Protein AF-0000000072588049 (afdb_homodimer)

Nearest PDB structures (foldseek):
  3ebt-assembly1_A-2  TM=1.002E+00  e=2.844E-26  Burkholderia pseudomallei K96243
  6wf4-assembly1_A  TM=9.872E-01  e=1.246E-18  Streptomyces sp. RM-5-8
  5aig-assembly2_B  TM=8.824E-01  e=9.150E-09  unidentified
  3dm8-assembly1_A-2  TM=8.128E-01  e=3.054E-08  Rhodopseudomonas palustris
  3f14-assembly1_A-2  TM=7.521E-01  e=9.595E-08  Cytophaga hutchinsonii ATCC 33406

Foldseek 3Di:
DDLLVVLVVQLLVCVQVVNLVSVCVQADQQAWEAEDPLCVVQVQGGIATGSVRVVVNVVSCLVWWVDKHWDFDDWDDDVQKIKTWTWMWTATPVGFIDIFIWIWIFGDDPSHTRYIYIDGDVVVVCVRRPD/DDLLVVLVVQLLVCVQVVNLVSVCVQADQQAWEAEDPLCVVQVQGGIATGSVRVVVNVVSCLVWWVDKHWDFDDWDDDPQKIKTWTWMWTATPVGFIDIFIWIWIFGDDPSHTRYIYIDGDVVVVCVRRVD

Structure (mmCIF, N/CA/C/O backbone):
data_AF-0000000072588049-model_v1
#
loop_
_entity.id
_entity.type
_entity.pdbx_description
1 polymer 'SnoaL-like domain-containing protein'
#
loop_
_atom_site.group_PDB
_atom_site.id
_atom_site.type_symbol
_atom_site.label_atom_id
_atom_site.label_alt_id
_atom_site.label_comp_id
_atom_site.label_asym_id
_atom_site.label_entity_id
_atom_site.label_seq_id
_atom_site.pdbx_PDB_ins_code
_atom_site.Cartn_x
_atom_site.Cartn_y
_atom_site.Cartn_z
_atom_site.occupancy
_atom_site.B_iso_or_equiv
_atom_site.auth_seq_id
_atom_site.auth_comp_id
_atom_site.auth_asym_id
_atom_site.auth_atom_id
_atom_site.pdbx_PDB_model_num
ATOM 1 N N . MET A 1 1 ? -20.906 -14.547 1.282 1 85.69 1 MET A N 1
ATOM 2 C CA . MET A 1 1 ? -19.672 -14.25 0.574 1 85.69 1 MET A CA 1
ATOM 3 C C . MET A 1 1 ? -19.922 -14.133 -0.927 1 85.69 1 MET A C 1
ATOM 5 O O . MET A 1 1 ? -20.578 -14.992 -1.521 1 85.69 1 MET A O 1
ATOM 9 N N . SER A 1 2 ? -19.453 -13.031 -1.504 1 91.12 2 SER A N 1
ATOM 10 C CA . SER A 1 2 ? -19.672 -12.828 -2.934 1 91.12 2 SER A CA 1
ATOM 11 C C . SER A 1 2 ? -18.828 -13.805 -3.762 1 91.12 2 SER A C 1
ATOM 13 O O . SER A 1 2 ? -17.906 -14.43 -3.246 1 91.12 2 SER A O 1
ATOM 15 N N . ASN A 1 3 ? -19.219 -13.953 -4.988 1 95.44 3 ASN A N 1
ATOM 16 C CA . ASN A 1 3 ? -18.438 -14.789 -5.898 1 95.44 3 ASN A CA 1
ATOM 17 C C . ASN A 1 3 ? -17.016 -14.25 -6.062 1 95.44 3 ASN A C 1
ATOM 19 O O . ASN A 1 3 ? -16.062 -15.023 -6.098 1 95.44 3 ASN A O 1
ATOM 23 N N . ASN A 1 4 ? -16.984 -12.93 -6.188 1 97.25 4 ASN A N 1
ATOM 24 C CA . ASN A 1 4 ? -15.664 -12.328 -6.32 1 97.25 4 ASN A CA 1
ATOM 25 C C . ASN A 1 4 ? -14.797 -12.609 -5.098 1 97.25 4 ASN A C 1
ATOM 27 O O . ASN A 1 4 ? -13.609 -12.906 -5.227 1 97.25 4 ASN A O 1
ATOM 31 N N . MET A 1 5 ? -15.367 -12.508 -3.902 1 97.44 5 MET A N 1
ATOM 32 C CA . MET A 1 5 ? -14.633 -12.789 -2.67 1 97.44 5 MET A CA 1
ATOM 33 C C . MET A 1 5 ? -14.156 -14.234 -2.635 1 97.44 5 MET A C 1
ATOM 35 O O . MET A 1 5 ? -13.031 -14.516 -2.225 1 97.44 5 MET A O 1
ATOM 39 N N . GLN A 1 6 ? -14.984 -15.125 -3.023 1 97.44 6 GLN A N 1
ATOM 40 C CA . GLN A 1 6 ? -14.602 -16.531 -3.107 1 97.44 6 GLN A CA 1
ATOM 41 C C . GLN A 1 6 ? -13.422 -16.719 -4.055 1 97.44 6 GLN A C 1
ATOM 43 O O . GLN A 1 6 ? -12.484 -17.469 -3.746 1 97.44 6 GLN A O 1
ATOM 48 N N . THR A 1 7 ? -13.5 -16.062 -5.18 1 98.19 7 THR A N 1
ATOM 49 C CA . THR A 1 7 ? -12.422 -16.125 -6.16 1 98.19 7 THR A CA 1
ATOM 50 C C . THR A 1 7 ? -11.109 -15.641 -5.559 1 98.19 7 THR A C 1
ATOM 52 O O . THR A 1 7 ? -10.062 -16.266 -5.75 1 98.19 7 THR A O 1
ATOM 55 N N . VAL A 1 8 ? -11.133 -14.531 -4.816 1 98.69 8 VAL A N 1
ATOM 56 C CA . VAL A 1 8 ? -9.938 -13.977 -4.188 1 98.69 8 VAL A CA 1
ATOM 57 C C . VAL A 1 8 ? -9.367 -14.977 -3.18 1 98.69 8 VAL A C 1
ATOM 59 O O . VAL A 1 8 ? -8.172 -15.258 -3.178 1 98.69 8 VAL A O 1
ATOM 62 N N . ARG A 1 9 ? -10.188 -15.523 -2.324 1 98.25 9 ARG A N 1
ATOM 63 C CA . ARG A 1 9 ? -9.734 -16.484 -1.323 1 98.25 9 ARG A CA 1
ATOM 64 C C . ARG A 1 9 ? -9.133 -17.719 -1.983 1 98.25 9 ARG A C 1
ATOM 66 O O . ARG A 1 9 ? -8.086 -18.219 -1.556 1 98.25 9 ARG A O 1
ATOM 73 N N . GLU A 1 10 ? -9.797 -18.203 -3.029 1 98.12 10 GLU A N 1
ATOM 74 C CA . GLU A 1 10 ? -9.289 -19.344 -3.771 1 98.12 10 GLU A CA 1
ATOM 75 C C . GLU A 1 10 ? -7.945 -19.031 -4.426 1 98.12 10 GLU A C 1
ATOM 77 O O . GLU A 1 10 ? -7.086 -19.906 -4.547 1 98.12 10 GLU A O 1
ATOM 82 N N . SER A 1 11 ? -7.793 -17.828 -4.871 1 98.56 11 SER A N 1
ATOM 83 C CA . SER A 1 11 ? -6.523 -17.422 -5.465 1 98.56 11 SER A CA 1
ATOM 84 C C . SER A 1 11 ? -5.391 -17.5 -4.449 1 98.56 11 SER A C 1
ATOM 86 O O . SER A 1 11 ? -4.293 -17.969 -4.77 1 98.56 11 SER A O 1
ATOM 88 N N . TYR A 1 12 ? -5.59 -17.016 -3.238 1 98.56 12 TYR A N 1
ATOM 89 C CA . TYR A 1 12 ? -4.566 -17.078 -2.201 1 98.56 12 TYR A CA 1
ATOM 90 C C . TYR A 1 12 ? -4.254 -18.516 -1.834 1 98.56 12 TYR A C 1
ATOM 92 O O . TYR A 1 12 ? -3.1 -18.859 -1.564 1 98.56 12 TYR A O 1
ATOM 100 N N . GLU A 1 13 ? -5.273 -19.391 -1.791 1 98.06 13 GLU A N 1
ATOM 101 C CA . GLU A 1 13 ? -5.051 -20.812 -1.551 1 98.06 13 GLU A CA 1
ATOM 102 C C . GLU A 1 13 ? -4.211 -21.422 -2.66 1 98.06 13 GLU A C 1
ATOM 104 O O . GLU A 1 13 ? -3.316 -22.234 -2.391 1 98.06 13 GLU A O 1
ATOM 109 N N . ALA A 1 14 ? -4.562 -21.094 -3.9 1 98 14 ALA A N 1
ATOM 110 C CA . ALA A 1 14 ? -3.777 -21.578 -5.039 1 98 14 ALA A CA 1
ATOM 111 C C . ALA A 1 14 ? -2.322 -21.125 -4.926 1 98 14 ALA A C 1
ATOM 113 O O . ALA A 1 14 ? -1.406 -21.906 -5.199 1 98 14 ALA A O 1
ATOM 114 N N . PHE A 1 15 ? -2.088 -19.906 -4.551 1 97.25 15 PHE A N 1
ATOM 115 C CA . PHE A 1 15 ? -0.741 -19.375 -4.344 1 97.25 15 PHE A CA 1
ATOM 116 C C . PHE A 1 15 ? -0 -20.203 -3.295 1 97.25 15 PHE A C 1
ATOM 118 O O . PHE A 1 15 ? 1.16 -20.578 -3.494 1 97.25 15 PHE A O 1
ATOM 125 N N . HIS A 1 16 ? -0.65 -20.5 -2.199 1 96.19 16 HIS A N 1
ATOM 126 C CA . HIS A 1 16 ? -0.055 -21.281 -1.121 1 96.19 16 HIS A CA 1
ATOM 127 C C . HIS A 1 16 ? 0.356 -22.656 -1.604 1 96.19 16 HIS A C 1
ATOM 129 O O . HIS A 1 16 ? 1.365 -23.203 -1.153 1 96.19 16 HIS A O 1
ATOM 135 N N . ARG A 1 17 ? -0.361 -23.188 -2.559 1 96.5 17 ARG A N 1
ATOM 136 C CA . ARG A 1 17 ? -0.116 -24.531 -3.082 1 96.5 17 ARG A CA 1
ATOM 137 C C . ARG A 1 17 ? 0.814 -24.484 -4.289 1 96.5 17 ARG A C 1
ATOM 139 O O . ARG A 1 17 ? 1.05 -25.516 -4.938 1 96.5 17 ARG A O 1
ATOM 146 N N . ARG A 1 18 ? 1.239 -23.375 -4.668 1 96.06 18 ARG A N 1
ATOM 147 C CA . ARG A 1 18 ? 2.062 -23.188 -5.855 1 96.06 18 ARG A CA 1
ATOM 148 C C . ARG A 1 18 ? 1.35 -23.703 -7.105 1 96.06 18 ARG A C 1
ATOM 150 O O . ARG A 1 18 ? 1.971 -24.312 -7.969 1 96.06 18 ARG A O 1
ATOM 157 N N . ASP A 1 19 ? 0.044 -23.469 -7.066 1 97.19 19 ASP A N 1
ATOM 158 C CA . ASP A 1 19 ? -0.843 -23.859 -8.164 1 97.19 19 ASP A CA 1
ATOM 159 C C . ASP A 1 19 ? -1.036 -22.703 -9.141 1 97.19 19 ASP A C 1
ATOM 161 O O . ASP A 1 19 ? -2.008 -21.953 -9.039 1 97.19 19 ASP A O 1
ATOM 165 N N . LEU A 1 20 ? -0.14 -22.594 -10.141 1 97.44 20 LEU A N 1
ATOM 166 C CA . LEU A 1 20 ? -0.134 -21.453 -11.062 1 97.44 20 LEU A CA 1
ATOM 167 C C . LEU A 1 20 ? -1.445 -21.375 -11.836 1 97.44 20 LEU A C 1
ATOM 169 O O . LEU A 1 20 ? -2.051 -20.312 -11.93 1 97.44 20 LEU A O 1
ATOM 173 N N . PRO A 1 21 ? -1.97 -22.469 -12.375 1 97.75 21 PRO A N 1
ATOM 174 C CA . PRO A 1 21 ? -3.271 -22.391 -13.039 1 97.75 21 PRO A CA 1
ATOM 175 C C . PRO A 1 21 ? -4.367 -21.844 -12.133 1 97.75 21 PRO A C 1
ATOM 177 O O . PRO A 1 21 ? -5.223 -21.078 -12.578 1 97.75 21 PRO A O 1
ATOM 180 N N . GLY A 1 22 ? -4.414 -22.234 -10.883 1 97.94 22 GLY A N 1
ATOM 181 C CA . GLY A 1 22 ? -5.391 -21.734 -9.93 1 97.94 22 GLY A CA 1
ATOM 182 C C . GLY A 1 22 ? -5.281 -20.234 -9.703 1 97.94 22 GLY A C 1
ATOM 183 O O . GLY A 1 22 ? -6.293 -19.547 -9.531 1 97.94 22 GLY A O 1
ATOM 184 N N . VAL A 1 23 ? -4.047 -19.719 -9.641 1 98.06 23 VAL A N 1
ATOM 185 C CA . VAL A 1 23 ? -3.824 -18.281 -9.508 1 98.06 23 VAL A CA 1
ATOM 186 C C . VAL A 1 23 ? -4.359 -17.562 -10.742 1 98.06 23 VAL A C 1
ATOM 188 O O . VAL A 1 23 ? -5.094 -16.578 -10.625 1 98.06 23 V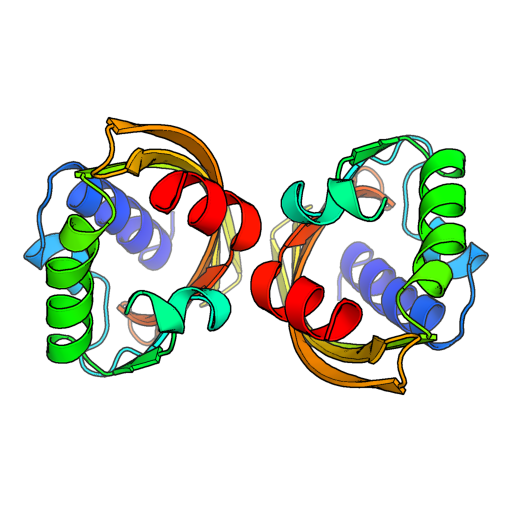AL A O 1
ATOM 191 N N . LEU A 1 24 ? -4.035 -18.078 -11.906 1 98.5 24 LEU A N 1
ATOM 192 C CA . LEU A 1 24 ? -4.418 -17.453 -13.164 1 98.5 24 LEU A CA 1
ATOM 193 C C . LEU A 1 24 ? -5.934 -17.5 -13.352 1 98.5 24 LEU A C 1
ATOM 195 O O . LEU A 1 24 ? -6.5 -16.625 -14.023 1 98.5 24 LEU A O 1
ATOM 199 N N . ALA A 1 25 ? -6.609 -18.469 -12.766 1 98.25 25 ALA A N 1
ATOM 200 C CA . ALA A 1 25 ? -8.055 -18.641 -12.914 1 98.25 25 ALA A CA 1
ATOM 201 C C . ALA A 1 25 ? -8.805 -17.422 -12.375 1 98.25 25 ALA A C 1
ATOM 203 O O . ALA A 1 25 ? -9.922 -17.141 -12.812 1 98.25 25 ALA A O 1
ATOM 204 N N . ALA A 1 26 ? -8.25 -16.703 -11.453 1 98.62 26 ALA A N 1
ATOM 205 C CA . ALA A 1 26 ? -8.883 -15.523 -10.859 1 98.62 26 ALA A CA 1
ATOM 206 C C . ALA A 1 26 ? -8.734 -14.305 -11.773 1 98.62 26 ALA A C 1
ATOM 208 O O . ALA A 1 26 ? -9.414 -13.297 -11.578 1 98.62 26 ALA A O 1
ATOM 209 N N . LEU A 1 27 ? -7.832 -14.391 -12.797 1 98.88 27 LEU A N 1
ATOM 210 C CA . LEU A 1 27 ? -7.414 -13.227 -13.57 1 98.88 27 LEU A CA 1
ATOM 211 C C . LEU A 1 27 ? -8.055 -13.234 -14.953 1 98.88 27 LEU A C 1
ATOM 213 O O . LEU A 1 27 ? -8.109 -14.273 -15.617 1 98.88 27 LEU A O 1
ATOM 217 N N . ALA A 1 28 ? -8.562 -12.094 -15.375 1 98.88 28 ALA A N 1
ATOM 218 C CA . ALA A 1 28 ? -9.008 -11.938 -16.75 1 98.88 28 ALA A CA 1
ATOM 219 C C . ALA A 1 28 ? -7.844 -12.133 -17.734 1 98.88 28 ALA A C 1
ATOM 221 O O . ALA A 1 28 ? -6.688 -11.891 -17.391 1 98.88 28 ALA A O 1
ATOM 222 N N . PRO A 1 29 ? -8.086 -12.531 -18.984 1 98.19 29 PRO A N 1
ATOM 223 C CA . PRO A 1 29 ? -7.012 -12.75 -19.953 1 98.19 29 PRO A CA 1
ATOM 224 C C . PRO A 1 29 ? -6.188 -11.492 -20.219 1 98.19 29 PRO A C 1
ATOM 226 O O . PRO A 1 29 ? -5 -11.586 -20.547 1 98.19 29 PRO A O 1
ATOM 229 N N . ASP A 1 30 ? -6.828 -10.367 -20.078 1 98.31 30 ASP A N 1
ATOM 230 C CA . ASP A 1 30 ? -6.145 -9.102 -20.328 1 98.31 30 ASP A CA 1
ATOM 231 C C . ASP A 1 30 ? -5.852 -8.359 -19.031 1 98.31 30 ASP A C 1
ATOM 233 O O . ASP A 1 30 ? -5.812 -7.129 -19 1 98.31 30 ASP A O 1
ATOM 237 N N . VAL A 1 31 ? -5.695 -9.109 -17.969 1 98.94 31 VAL A N 1
ATOM 238 C CA . VAL A 1 31 ? -5.461 -8.531 -16.656 1 98.94 31 VAL A CA 1
ATOM 239 C C . VAL A 1 31 ? -4.293 -7.551 -16.719 1 98.94 31 VAL A C 1
ATOM 241 O O . VAL A 1 31 ? -3.336 -7.766 -17.469 1 98.94 31 VAL A O 1
ATOM 244 N N . ARG A 1 32 ? -4.438 -6.469 -16.078 1 98.94 32 ARG A N 1
ATOM 245 C CA . ARG A 1 32 ? -3.311 -5.617 -15.695 1 98.94 32 ARG A CA 1
ATOM 246 C C . ARG A 1 32 ? -2.855 -5.91 -14.273 1 98.94 32 ARG A C 1
ATOM 248 O O . ARG A 1 32 ? -3.609 -5.699 -13.32 1 98.94 32 ARG A O 1
ATOM 255 N N . TRP A 1 33 ? -1.723 -6.426 -14.102 1 98.81 33 TRP A N 1
ATOM 256 C CA . TRP A 1 33 ? -1.121 -6.918 -12.867 1 98.81 33 TRP A CA 1
ATOM 257 C C . TRP A 1 33 ? 0.095 -6.086 -12.484 1 98.81 33 TRP A C 1
ATOM 259 O O . TRP A 1 33 ? 1.127 -6.133 -13.156 1 98.81 33 TRP A O 1
ATOM 269 N N . THR A 1 34 ? 0.003 -5.32 -11.305 1 98.94 34 THR A N 1
ATOM 270 C CA . THR A 1 34 ? 0.978 -4.27 -11.039 1 98.94 34 THR A CA 1
ATOM 271 C C . THR A 1 34 ? 1.667 -4.496 -9.703 1 98.94 34 THR A C 1
ATOM 273 O O . THR A 1 34 ? 1.012 -4.812 -8.703 1 98.94 34 THR A O 1
ATOM 276 N N . HIS A 1 35 ? 2.98 -4.434 -9.703 1 98.88 35 HIS A N 1
ATOM 277 C CA . HIS A 1 35 ? 3.812 -4.328 -8.508 1 98.88 35 HIS A CA 1
ATOM 278 C C . HIS A 1 35 ? 4.52 -2.977 -8.445 1 98.88 35 HIS A C 1
ATOM 280 O O . HIS A 1 35 ? 4.621 -2.277 -9.453 1 98.88 35 HIS A O 1
ATOM 286 N N . PRO A 1 36 ? 4.941 -2.549 -7.262 1 98.88 36 PRO A N 1
ATOM 287 C CA . PRO A 1 36 ? 5.512 -1.208 -7.121 1 98.88 36 PRO A CA 1
ATOM 288 C C . PRO A 1 36 ? 6.723 -0.984 -8.023 1 98.88 36 PRO A C 1
ATOM 290 O O . PRO A 1 36 ? 7.559 -1.879 -8.172 1 98.88 36 PRO A O 1
ATOM 293 N N . ASP A 1 37 ? 6.84 0.223 -8.57 1 98.69 37 ASP A N 1
ATOM 294 C CA . ASP A 1 37 ? 7.91 0.57 -9.5 1 98.69 37 ASP A CA 1
ATOM 295 C C . ASP A 1 37 ? 9.273 0.487 -8.828 1 98.69 37 ASP A C 1
ATOM 297 O O . ASP A 1 37 ? 10.281 0.182 -9.477 1 98.69 37 ASP A O 1
ATOM 301 N N . GLY A 1 38 ? 9.312 0.688 -7.543 1 98.69 38 GLY A N 1
ATOM 302 C CA . GLY A 1 38 ? 10.562 0.634 -6.812 1 98.69 38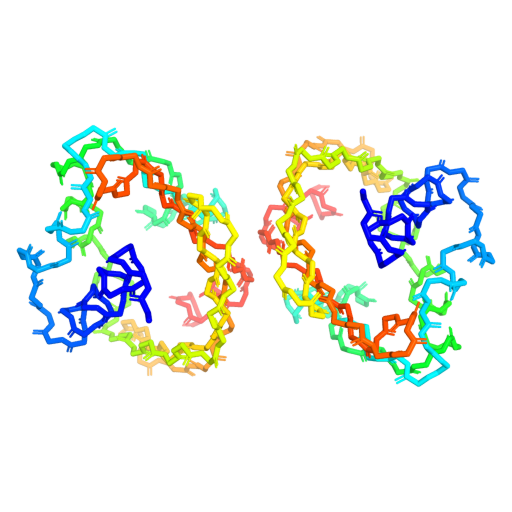 GLY A CA 1
ATOM 303 C C . GLY A 1 38 ? 11.234 -0.726 -6.875 1 98.69 38 GLY A C 1
ATOM 304 O O . GLY A 1 38 ? 12.422 -0.853 -6.582 1 98.69 38 GLY A O 1
ATOM 305 N N . MET A 1 39 ? 10.555 -1.712 -7.27 1 98.75 39 MET A N 1
ATOM 306 C CA . MET A 1 39 ? 11.094 -3.064 -7.371 1 98.75 39 MET A CA 1
ATOM 307 C C . MET A 1 39 ? 11.633 -3.33 -8.773 1 98.75 39 MET A C 1
ATOM 309 O O . MET A 1 39 ? 12.227 -4.383 -9.023 1 98.75 39 MET A O 1
ATOM 313 N N . SER A 1 40 ? 11.516 -2.357 -9.742 1 98.5 40 SER A N 1
ATOM 314 C CA . SER A 1 40 ? 11.844 -2.561 -11.148 1 98.5 40 SER A CA 1
ATOM 315 C C . SER A 1 40 ? 13.312 -2.916 -11.328 1 98.5 40 SER A C 1
ATOM 317 O O . SER A 1 40 ? 13.664 -3.74 -12.172 1 98.5 40 SER A O 1
ATOM 319 N N . PRO A 1 41 ? 14.227 -2.32 -10.531 1 98.25 41 PRO A N 1
ATOM 320 C CA . PRO A 1 41 ? 15.633 -2.684 -10.703 1 98.25 41 PRO A CA 1
ATOM 321 C C . PRO A 1 41 ? 15.891 -4.172 -10.477 1 98.25 41 PRO A C 1
ATOM 323 O O . PRO A 1 41 ? 16.922 -4.695 -10.906 1 98.25 41 PRO A O 1
ATOM 326 N N . TYR A 1 42 ? 15.016 -4.867 -9.906 1 98.12 42 TYR A N 1
ATOM 327 C CA . TYR A 1 42 ? 15.195 -6.281 -9.594 1 98.12 42 TYR A CA 1
ATOM 328 C C . TYR A 1 42 ? 14.305 -7.148 -10.477 1 98.12 42 TYR A C 1
ATOM 330 O O . TYR A 1 42 ? 14.117 -8.336 -10.203 1 98.12 42 TYR A O 1
ATOM 338 N N . GLY A 1 43 ? 13.602 -6.5 -11.453 1 98.12 43 GLY A N 1
ATOM 339 C CA . GLY A 1 43 ? 12.695 -7.211 -12.344 1 98.12 43 GLY A CA 1
ATOM 340 C C . GLY A 1 43 ? 11.383 -7.586 -11.688 1 98.12 43 GLY A C 1
ATOM 341 O O . GLY A 1 43 ? 10.68 -8.477 -12.164 1 98.12 43 GLY A O 1
ATOM 342 N N . LEU A 1 44 ? 11.039 -6.977 -10.539 1 98.5 44 LEU A N 1
ATOM 343 C CA . LEU A 1 44 ? 9.875 -7.367 -9.75 1 98.5 44 LEU A CA 1
ATOM 344 C C . LEU A 1 44 ? 8.883 -6.219 -9.648 1 98.5 44 LEU A C 1
ATOM 346 O O . LEU A 1 44 ? 8.031 -6.207 -8.758 1 98.5 44 LEU A O 1
ATOM 350 N N . GLY A 1 45 ? 9.109 -5.18 -10.492 1 98.69 45 GLY A N 1
ATOM 351 C CA . GLY A 1 45 ? 8.219 -4.031 -10.484 1 98.69 45 GLY A CA 1
ATOM 352 C C . GLY A 1 45 ? 7.473 -3.84 -11.789 1 98.69 45 GLY A C 1
ATOM 353 O O . GLY A 1 45 ? 7.68 -4.594 -12.742 1 98.69 45 GLY A O 1
ATOM 354 N N . GLY A 1 46 ? 6.516 -2.84 -11.727 1 98.56 46 GLY A N 1
ATOM 355 C CA . GLY A 1 46 ? 5.828 -2.439 -12.945 1 98.56 46 GLY A CA 1
ATOM 356 C C . GLY A 1 46 ? 4.547 -3.219 -13.188 1 98.56 46 GLY A C 1
ATOM 357 O O . GLY A 1 46 ? 4.086 -3.957 -12.32 1 98.56 46 GLY A O 1
ATOM 358 N N . THR A 1 47 ? 3.955 -2.963 -14.375 1 98.88 47 THR A N 1
ATOM 359 C CA . THR A 1 47 ? 2.688 -3.576 -14.75 1 98.88 47 THR A CA 1
ATOM 360 C C . THR A 1 47 ? 2.902 -4.66 -15.805 1 98.88 47 THR A C 1
ATOM 362 O O . THR A 1 47 ? 3.598 -4.441 -16.797 1 98.88 47 THR A O 1
ATOM 365 N N . LYS A 1 48 ? 2.352 -5.824 -15.508 1 98.88 48 LYS A N 1
ATOM 366 C CA . LYS A 1 48 ? 2.283 -6.922 -16.469 1 98.88 48 LYS A CA 1
ATOM 367 C C . LYS A 1 48 ? 0.904 -7 -17.109 1 98.88 48 LYS A C 1
ATOM 369 O O . LYS A 1 48 ? -0.112 -6.762 -16.453 1 98.88 48 LYS A O 1
ATOM 374 N N . HIS A 1 49 ? 0.966 -7.32 -18.391 1 98.81 49 HIS A N 1
ATOM 375 C CA . HIS A 1 49 ? -0.274 -7.363 -19.156 1 98.81 49 HIS A CA 1
ATOM 376 C C . HIS A 1 49 ? -0.568 -8.773 -19.641 1 98.81 49 HIS A C 1
ATOM 378 O O . HIS A 1 49 ? 0.225 -9.352 -20.391 1 98.81 49 HIS A O 1
ATOM 384 N N . GLY A 1 50 ? -1.69 -9.305 -19.188 1 98.81 50 GLY A N 1
ATOM 385 C CA . GLY A 1 50 ? -2.131 -10.625 -19.625 1 98.81 50 GLY A CA 1
ATOM 386 C C . GLY A 1 50 ? -1.421 -11.758 -18.906 1 98.81 50 GLY A C 1
ATOM 387 O O . GLY A 1 50 ? -0.481 -11.523 -18.141 1 98.81 50 GLY A O 1
ATOM 388 N N . HIS A 1 51 ? -1.922 -12.992 -19.156 1 98.81 51 HIS A N 1
ATOM 389 C CA . HIS A 1 51 ? -1.468 -14.164 -18.422 1 98.81 51 HIS A CA 1
ATOM 390 C C . HIS A 1 51 ? -0.001 -14.461 -18.719 1 98.81 51 HIS A C 1
ATOM 392 O O . HIS A 1 51 ? 0.754 -14.828 -17.812 1 98.81 51 HIS A O 1
ATOM 398 N N . ASP A 1 52 ? 0.403 -14.242 -19.938 1 98.69 52 ASP A N 1
ATOM 399 C CA . ASP A 1 52 ? 1.774 -14.586 -20.297 1 98.69 52 ASP A CA 1
ATOM 400 C C . ASP A 1 52 ? 2.777 -13.742 -19.516 1 98.69 52 ASP A C 1
ATOM 402 O O . ASP A 1 52 ? 3.754 -14.266 -18.969 1 98.69 52 ASP A O 1
ATOM 406 N N . GLU A 1 53 ? 2.52 -12.469 -19.438 1 98.81 53 GLU A N 1
ATOM 407 C CA . GLU A 1 53 ? 3.441 -11.602 -18.703 1 98.81 53 GLU A CA 1
ATOM 408 C C . GLU A 1 53 ? 3.375 -11.867 -17.203 1 98.81 53 GLU A C 1
ATOM 410 O O . GLU A 1 53 ? 4.387 -11.773 -16.516 1 98.81 53 GLU A O 1
ATOM 415 N N . VAL A 1 54 ? 2.238 -12.18 -16.688 1 98.81 54 VAL A N 1
ATOM 416 C CA . VAL A 1 54 ? 2.098 -12.547 -15.273 1 9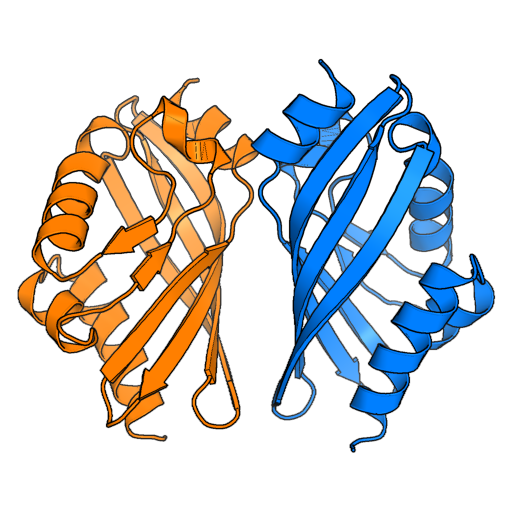8.81 54 VAL A CA 1
ATOM 417 C C . VAL A 1 54 ? 2.914 -13.797 -14.977 1 98.81 54 VAL A C 1
ATOM 419 O O . VAL A 1 54 ? 3.652 -13.852 -13.992 1 98.81 54 VAL A O 1
ATOM 422 N N . ILE A 1 55 ? 2.793 -14.789 -15.867 1 98.56 55 ILE A N 1
ATOM 423 C CA . ILE A 1 55 ? 3.535 -16.031 -15.711 1 98.56 55 ILE A CA 1
ATOM 424 C C . ILE A 1 55 ? 5.035 -15.75 -15.703 1 98.56 55 ILE A C 1
ATOM 426 O O . ILE A 1 55 ? 5.77 -16.25 -14.852 1 98.56 55 ILE A O 1
ATOM 430 N N . ALA A 1 56 ? 5.492 -14.93 -16.641 1 98.56 56 ALA A N 1
ATOM 431 C CA . ALA A 1 56 ? 6.906 -14.57 -16.719 1 98.56 56 ALA A CA 1
ATOM 432 C C . ALA A 1 56 ? 7.363 -13.906 -15.414 1 98.56 56 ALA A C 1
ATOM 434 O O . ALA A 1 56 ? 8.461 -14.18 -14.93 1 98.56 56 ALA A O 1
ATOM 435 N N . PHE A 1 57 ? 6.566 -13.031 -14.914 1 98.69 57 PHE A N 1
ATOM 436 C CA . PHE A 1 57 ? 6.863 -12.367 -13.648 1 98.69 57 PHE A CA 1
ATOM 437 C C . PHE A 1 57 ? 7 -13.391 -12.523 1 98.69 57 PHE A C 1
ATOM 439 O O . PHE A 1 57 ? 7.988 -13.375 -11.781 1 98.69 57 PHE A O 1
ATOM 446 N N . ILE A 1 58 ? 6 -14.25 -12.359 1 97.88 58 ILE A N 1
ATOM 447 C CA . ILE A 1 58 ? 5.969 -15.234 -11.289 1 97.88 58 ILE A CA 1
ATOM 448 C C . ILE A 1 58 ? 7.203 -16.125 -11.383 1 97.88 58 ILE A C 1
ATOM 450 O O . ILE A 1 58 ? 7.809 -16.469 -10.359 1 97.88 58 ILE A O 1
ATOM 454 N N . ARG A 1 59 ? 7.609 -16.453 -12.57 1 97.12 59 ARG A N 1
ATOM 455 C CA . ARG A 1 59 ? 8.766 -17.312 -12.789 1 97.12 59 ARG A CA 1
ATOM 456 C C . ARG A 1 59 ? 10.062 -16.594 -12.43 1 97.12 59 ARG A C 1
ATOM 458 O O . ARG A 1 59 ? 11.086 -17.234 -12.18 1 97.12 59 ARG A O 1
ATOM 465 N N . HIS A 1 60 ? 9.992 -15.312 -12.422 1 98.12 60 HIS A N 1
ATOM 466 C CA . HIS A 1 60 ? 11.18 -14.508 -12.117 1 98.12 60 HIS A CA 1
ATOM 467 C C . HIS A 1 60 ? 11.336 -14.32 -10.609 1 98.12 60 HIS A C 1
ATOM 469 O O . HIS A 1 60 ? 12.438 -14.047 -10.125 1 98.12 60 HIS A O 1
ATOM 475 N N . VAL A 1 61 ? 10.32 -14.414 -9.836 1 98.06 61 VAL A N 1
ATOM 476 C CA . VAL A 1 61 ? 10.273 -14.102 -8.414 1 98.06 61 VAL A CA 1
ATOM 477 C C . VAL A 1 61 ? 11.336 -14.914 -7.672 1 98.06 61 VAL A C 1
ATOM 479 O O . VAL A 1 61 ? 12.086 -14.367 -6.855 1 98.06 61 VAL A O 1
ATOM 482 N N . PRO A 1 62 ? 11.594 -16.219 -8.055 1 97.44 62 PRO A N 1
ATOM 483 C CA . PRO A 1 62 ? 12.547 -17.031 -7.297 1 97.44 62 PRO A CA 1
ATOM 484 C C . PRO A 1 62 ? 13.992 -16.609 -7.516 1 97.44 62 PRO A C 1
ATOM 486 O O . PRO A 1 62 ? 14.891 -17.094 -6.816 1 97.44 62 PRO A O 1
ATOM 489 N N . THR A 1 63 ? 14.25 -15.68 -8.422 1 98.06 63 THR A N 1
ATOM 490 C CA . THR A 1 63 ? 15.594 -15.133 -8.578 1 98.06 63 THR A CA 1
ATOM 491 C C . THR A 1 63 ? 16.016 -14.344 -7.34 1 98.06 63 THR A C 1
ATOM 493 O O . THR A 1 63 ? 17.203 -14.234 -7.035 1 98.06 63 THR A O 1
ATOM 496 N N . HIS A 1 64 ? 15.008 -13.844 -6.578 1 98.44 64 HIS A N 1
ATOM 497 C CA . HIS A 1 64 ? 15.312 -13 -5.43 1 98.44 64 HIS A CA 1
ATOM 498 C C . HIS A 1 64 ? 14.648 -13.531 -4.16 1 98.44 64 HIS A C 1
ATOM 500 O O . HIS A 1 64 ? 15.133 -13.289 -3.055 1 98.44 64 HIS A O 1
ATOM 506 N N . ILE A 1 65 ? 13.562 -14.18 -4.328 1 98.56 65 ILE A N 1
ATOM 507 C CA . ILE A 1 65 ? 12.734 -14.633 -3.211 1 98.56 65 ILE A CA 1
ATOM 508 C C . ILE A 1 65 ? 12.562 -16.141 -3.27 1 98.56 65 ILE A C 1
ATOM 510 O O . ILE A 1 65 ? 11.953 -16.672 -4.203 1 98.56 65 ILE A O 1
ATOM 514 N N . ALA A 1 66 ? 13.008 -16.844 -2.283 1 98.31 66 ALA A N 1
ATOM 515 C CA . ALA A 1 66 ? 12.992 -18.297 -2.24 1 98.31 66 ALA A CA 1
ATOM 516 C C . ALA A 1 66 ? 11.633 -18.828 -1.798 1 98.31 66 ALA A C 1
ATOM 518 O O . ALA A 1 66 ? 11.195 -19.891 -2.248 1 98.31 66 ALA A O 1
ATOM 519 N N . GLU A 1 67 ? 11.047 -18.125 -0.918 1 98 67 GLU A N 1
ATOM 520 C CA . GLU A 1 67 ? 9.75 -18.531 -0.395 1 98 67 GLU A CA 1
ATOM 521 C C . GLU A 1 67 ? 8.922 -17.312 0.035 1 98 67 GLU A C 1
ATOM 523 O O . GLU A 1 67 ? 9.469 -16.344 0.542 1 98 67 GLU A O 1
ATOM 528 N N . MET A 1 68 ? 7.707 -17.391 -0.141 1 98.19 68 MET A N 1
ATOM 529 C CA . MET A 1 68 ? 6.758 -16.391 0.329 1 98.19 68 MET A CA 1
ATOM 530 C C . MET A 1 68 ? 5.457 -17.031 0.792 1 98.19 68 MET A C 1
ATOM 532 O O . M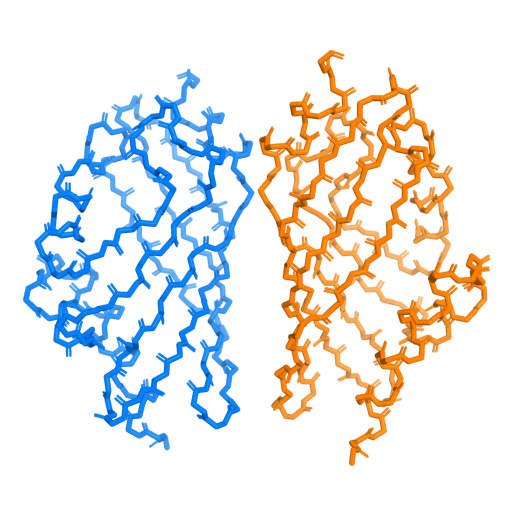ET A 1 68 ? 4.855 -17.812 0.055 1 98.19 68 MET A O 1
ATOM 536 N N . ARG A 1 69 ? 5.082 -16.734 1.928 1 98.31 69 ARG A N 1
ATOM 537 C CA . ARG A 1 69 ? 3.822 -17.219 2.492 1 98.31 69 ARG A CA 1
ATOM 538 C C . ARG A 1 69 ? 2.914 -16.047 2.865 1 98.31 69 ARG A C 1
ATOM 540 O O . ARG A 1 69 ? 3.238 -15.266 3.76 1 98.31 69 ARG A O 1
ATOM 547 N N . LEU A 1 70 ? 1.811 -15.984 2.193 1 98.62 70 LEU A N 1
ATOM 548 C CA . LEU A 1 70 ? 0.865 -14.906 2.443 1 98.62 70 LEU A CA 1
ATOM 549 C C . LEU A 1 70 ? -0.04 -15.234 3.625 1 98.62 70 LEU A C 1
ATOM 551 O O . LEU A 1 70 ? -0.468 -16.375 3.785 1 98.62 70 LEU A O 1
ATOM 555 N N . ALA A 1 71 ? -0.355 -14.25 4.445 1 98.56 71 ALA A N 1
ATOM 556 C CA . ALA A 1 71 ? -1.334 -14.305 5.527 1 98.56 71 ALA A CA 1
ATOM 557 C C . ALA A 1 71 ? -2.322 -13.148 5.438 1 98.56 71 ALA A C 1
ATOM 559 O O . ALA A 1 71 ? -2.145 -12.125 6.098 1 98.56 71 ALA A O 1
ATOM 560 N N . PRO A 1 72 ? -3.363 -13.297 4.613 1 98.5 72 PRO A N 1
ATOM 561 C CA . PRO A 1 72 ? -4.398 -12.266 4.582 1 98.5 72 PRO A CA 1
ATOM 562 C C . PRO A 1 72 ? -5.109 -12.094 5.922 1 98.5 72 PRO A C 1
ATOM 564 O O . PRO A 1 72 ? -5.477 -13.086 6.559 1 98.5 72 PRO A O 1
ATOM 567 N N . ASP A 1 73 ? -5.258 -10.906 6.387 1 98 73 ASP A N 1
ATOM 568 C CA . ASP A 1 73 ? -5.84 -10.602 7.688 1 98 73 ASP A CA 1
ATOM 569 C C . ASP A 1 73 ? -7.254 -10.047 7.539 1 98 73 ASP A C 1
ATOM 571 O O . ASP A 1 73 ? -8.141 -10.375 8.328 1 98 73 ASP A O 1
ATOM 575 N N . GLU A 1 74 ? -7.41 -9.172 6.586 1 98.31 74 GLU A N 1
ATOM 576 C CA . GLU A 1 74 ? -8.688 -8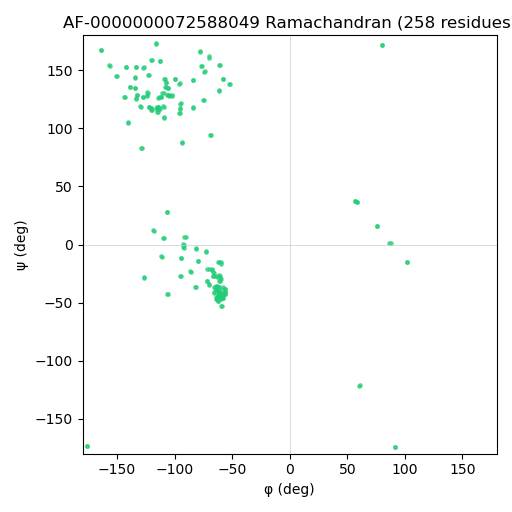.484 6.402 1 98.31 74 GLU A CA 1
ATOM 577 C C . GLU A 1 74 ? -9.039 -8.375 4.922 1 98.31 74 GLU A C 1
ATOM 579 O O . GLU A 1 74 ? -8.18 -8.094 4.09 1 98.31 74 GLU A O 1
ATOM 584 N N . PHE A 1 75 ? -10.312 -8.664 4.633 1 98.38 75 PHE A N 1
ATOM 585 C CA . PHE A 1 75 ? -10.891 -8.508 3.301 1 98.38 75 PHE A CA 1
ATOM 586 C C . PHE A 1 75 ? -11.938 -7.398 3.291 1 98.38 75 PHE A C 1
ATOM 588 O O . PHE A 1 75 ? -12.93 -7.469 4.02 1 98.38 75 PHE A O 1
ATOM 595 N N . ILE A 1 76 ? -11.648 -6.371 2.514 1 98.31 76 ILE A N 1
ATOM 596 C CA . ILE A 1 76 ? -12.547 -5.227 2.377 1 98.31 76 ILE A CA 1
ATOM 597 C C . ILE A 1 76 ? -13.18 -5.234 0.989 1 98.31 76 ILE A C 1
ATOM 599 O O . ILE A 1 76 ? -12.5 -5.004 -0.014 1 98.31 76 ILE A O 1
ATOM 603 N N . GLU A 1 77 ? -14.461 -5.527 0.957 1 98.19 77 GLU A N 1
ATOM 604 C CA . GLU A 1 77 ? -15.172 -5.648 -0.313 1 98.19 77 GLU A CA 1
ATOM 605 C C . GLU A 1 77 ? -16.188 -4.523 -0.49 1 98.19 77 GLU A C 1
ATOM 607 O O . GLU A 1 77 ? -16.969 -4.238 0.417 1 98.19 77 GLU A O 1
ATOM 612 N N . SER A 1 78 ? -16.141 -3.799 -1.597 1 97.19 78 SER A N 1
ATOM 613 C CA . SER A 1 78 ? -17.109 -2.795 -2.012 1 97.19 78 SER A CA 1
ATOM 614 C C . SER A 1 78 ? -17.359 -2.859 -3.514 1 97.19 78 SER A C 1
ATOM 616 O O . SER A 1 78 ? -16.547 -2.377 -4.309 1 97.19 78 SER A O 1
ATOM 618 N N . GLY A 1 79 ? -18.5 -3.416 -3.891 1 95.31 79 GLY A N 1
ATOM 619 C CA . GLY A 1 79 ? -18.766 -3.615 -5.305 1 95.31 79 GLY A CA 1
ATOM 620 C C . GLY A 1 79 ? -17.766 -4.52 -5.988 1 95.31 79 GLY A C 1
ATOM 621 O O . GLY A 1 79 ? -17.547 -5.656 -5.559 1 95.31 79 GLY A O 1
ATOM 622 N N . GLU A 1 80 ? -17.109 -3.961 -7.016 1 97.06 80 GLU A N 1
ATOM 623 C CA . GLU A 1 80 ? -16.188 -4.734 -7.828 1 97.06 80 GLU A CA 1
ATOM 624 C C . GLU A 1 80 ? -14.758 -4.633 -7.281 1 97.06 80 GLU A C 1
ATOM 626 O O . GLU A 1 80 ? -13.812 -5.098 -7.914 1 97.06 80 GLU A O 1
ATOM 631 N N . ARG A 1 81 ? -14.672 -4.02 -6.172 1 98.5 81 ARG A N 1
ATOM 632 C CA . ARG A 1 81 ? -13.359 -3.859 -5.555 1 98.5 81 ARG A CA 1
ATOM 633 C C . ARG A 1 81 ? -13.219 -4.754 -4.328 1 98.5 81 ARG A C 1
ATOM 635 O O . ARG A 1 81 ? -14.148 -4.867 -3.521 1 98.5 81 ARG A O 1
ATOM 642 N N . ILE A 1 82 ? -12.125 -5.402 -4.207 1 98.81 82 ILE A N 1
ATOM 643 C CA . ILE A 1 82 ? -11.719 -6.121 -3.004 1 98.81 82 ILE A CA 1
ATOM 644 C C . ILE A 1 82 ? -10.297 -5.715 -2.613 1 98.81 82 ILE A C 1
ATOM 646 O O . ILE A 1 82 ? -9.375 -5.824 -3.42 1 98.81 82 ILE A O 1
ATOM 650 N N . VAL A 1 83 ? -10.156 -5.148 -1.449 1 98.94 83 VAL A N 1
ATOM 651 C CA . VAL A 1 83 ? -8.852 -4.836 -0.883 1 98.94 83 VAL A CA 1
ATOM 652 C C . VAL A 1 83 ? -8.516 -5.832 0.223 1 98.94 83 VAL A C 1
ATOM 654 O O . VAL A 1 83 ? -9.344 -6.113 1.091 1 98.94 83 VAL A O 1
ATOM 657 N N . VAL A 1 84 ? -7.363 -6.41 0.133 1 98.94 84 VAL A N 1
ATOM 658 C CA . VAL A 1 84 ? -6.914 -7.383 1.123 1 98.94 84 VAL A CA 1
ATOM 659 C C . VAL A 1 84 ? -5.703 -6.836 1.872 1 98.94 84 VAL A C 1
ATOM 661 O O . VAL A 1 84 ? -4.699 -6.461 1.257 1 98.94 84 VAL A O 1
ATOM 664 N N . LEU A 1 85 ? -5.824 -6.672 3.141 1 98.94 85 LEU A N 1
ATOM 665 C CA . LEU A 1 85 ? -4.727 -6.328 4.035 1 98.94 85 LEU A CA 1
ATOM 666 C C . LEU A 1 85 ? -4.145 -7.578 4.688 1 98.94 85 LEU A C 1
ATOM 668 O O . LEU A 1 85 ? -4.891 -8.484 5.074 1 98.94 85 LEU A O 1
ATOM 672 N N . GLY A 1 86 ? -2.861 -7.629 4.781 1 98.81 86 GLY A N 1
ATOM 673 C CA . GLY A 1 86 ? -2.248 -8.773 5.438 1 98.81 86 GLY A CA 1
ATOM 674 C C . GLY A 1 86 ? -0.739 -8.656 5.551 1 98.81 86 GLY A C 1
ATOM 675 O O . GLY A 1 86 ? -0.178 -7.574 5.352 1 98.81 86 GLY A O 1
ATOM 676 N N . THR A 1 87 ? -0.17 -9.734 6.02 1 98.81 87 THR A N 1
ATOM 677 C CA . THR A 1 87 ? 1.281 -9.867 6.094 1 98.81 87 THR A CA 1
ATOM 678 C C . THR A 1 87 ? 1.759 -11.055 5.266 1 98.81 87 THR A C 1
ATOM 680 O O . THR A 1 87 ? 0.951 -11.875 4.82 1 98.81 87 THR A O 1
ATOM 683 N N . ARG A 1 88 ? 2.986 -11.016 4.926 1 98.75 88 ARG A N 1
ATOM 684 C CA . ARG A 1 88 ? 3.631 -12.148 4.266 1 98.75 88 ARG A CA 1
ATOM 685 C C . ARG A 1 88 ? 4.988 -12.445 4.891 1 98.75 88 ARG A C 1
ATOM 687 O O . ARG A 1 88 ? 5.723 -11.531 5.266 1 98.75 88 ARG A O 1
ATOM 694 N N . ARG A 1 89 ? 5.266 -13.672 5.137 1 98.75 89 ARG A N 1
ATOM 695 C CA . ARG A 1 89 ? 6.613 -14.125 5.469 1 98.75 89 ARG A CA 1
ATOM 696 C C . ARG A 1 89 ? 7.434 -14.367 4.207 1 98.75 89 ARG A C 1
ATOM 698 O O . ARG A 1 89 ? 7.074 -15.211 3.379 1 98.75 89 ARG A O 1
ATOM 705 N N . VAL A 1 90 ? 8.484 -13.617 4.066 1 98.75 90 VAL A N 1
ATOM 706 C CA . VAL A 1 90 ? 9.328 -13.688 2.879 1 98.75 90 VAL A CA 1
ATOM 707 C C . VAL A 1 90 ? 10.703 -14.227 3.258 1 98.75 90 VAL A C 1
ATOM 709 O O . VAL A 1 90 ? 11.32 -13.75 4.215 1 98.75 90 VAL A O 1
ATOM 712 N N . THR A 1 91 ? 11.125 -15.219 2.59 1 98.75 91 THR A N 1
ATOM 713 C CA . THR A 1 91 ? 12.5 -15.68 2.658 1 98.75 91 THR A CA 1
ATOM 714 C C . THR A 1 91 ? 13.234 -15.391 1.352 1 98.75 91 THR A C 1
ATOM 716 O O . THR A 1 91 ? 12.867 -15.914 0.298 1 98.75 91 THR A O 1
ATOM 719 N N . ALA A 1 92 ? 14.266 -14.602 1.447 1 98.75 92 ALA A N 1
ATOM 720 C CA . ALA A 1 92 ? 15.055 -14.242 0.275 1 98.75 92 ALA A CA 1
ATOM 721 C C . ALA A 1 92 ? 16 -15.367 -0.117 1 98.75 92 ALA A C 1
ATOM 723 O O . ALA A 1 92 ? 16.234 -16.297 0.669 1 98.75 92 ALA A O 1
ATOM 724 N N . VAL A 1 93 ? 16.578 -15.234 -1.378 1 98.31 93 VAL A N 1
ATOM 725 C CA . VAL A 1 93 ? 17.484 -16.25 -1.88 1 98.31 93 VAL A CA 1
ATOM 726 C C . VAL A 1 93 ? 18.766 -16.25 -1.058 1 98.31 93 VAL A C 1
ATOM 728 O O . VAL A 1 93 ? 19.438 -17.281 -0.926 1 98.31 93 VAL A O 1
ATOM 731 N N . ASN A 1 94 ? 19.062 -15.164 -0.397 1 98 94 ASN A N 1
ATOM 732 C CA . ASN A 1 94 ? 20.25 -15.062 0.434 1 98 94 ASN A CA 1
ATOM 733 C C . ASN A 1 94 ? 20.031 -15.688 1.809 1 98 94 ASN A C 1
ATOM 735 O O . ASN A 1 94 ? 20.922 -15.648 2.662 1 98 94 ASN A O 1
ATOM 739 N N . GLY A 1 95 ? 18.875 -16.125 2.041 1 98.12 95 GLY A N 1
ATOM 740 C CA . GLY A 1 95 ? 18.609 -16.875 3.252 1 98.12 95 GLY A CA 1
ATOM 741 C C . GLY A 1 95 ? 17.922 -16.062 4.332 1 98.12 95 GLY A C 1
ATOM 742 O O . GLY A 1 95 ? 17.391 -16.609 5.297 1 98.12 95 GLY A O 1
ATOM 743 N N . ARG A 1 96 ? 17.875 -14.773 4.273 1 98.38 96 ARG A N 1
ATOM 744 C CA . ARG A 1 96 ? 17.234 -13.906 5.258 1 98.38 96 ARG A CA 1
ATOM 745 C C . ARG A 1 96 ? 15.711 -13.969 5.121 1 98.38 96 ARG A C 1
ATOM 747 O O . ARG A 1 96 ? 15.188 -14.164 4.023 1 98.38 96 ARG A O 1
ATOM 754 N N . SER A 1 97 ? 15.047 -13.797 6.242 1 98.62 97 SER A N 1
ATOM 755 C CA . SER A 1 97 ? 13.586 -13.805 6.246 1 98.62 97 SER A CA 1
ATOM 756 C C . SER A 1 97 ? 13.031 -12.633 7.055 1 98.62 97 SER A C 1
ATOM 758 O O . SER A 1 97 ? 13.688 -12.133 7.969 1 98.62 97 SER A O 1
ATOM 760 N N . ALA A 1 98 ? 11.852 -12.195 6.723 1 98.62 98 ALA A N 1
ATOM 761 C CA . ALA A 1 98 ? 11.117 -11.156 7.445 1 98.62 98 ALA A CA 1
ATOM 762 C C . ALA A 1 98 ? 9.617 -11.266 7.191 1 98.62 98 ALA A C 1
ATOM 764 O O . ALA A 1 98 ? 9.188 -11.898 6.223 1 98.62 98 ALA A O 1
ATOM 765 N N . THR A 1 99 ? 8.867 -10.805 8.086 1 98.81 99 THR A N 1
ATOM 766 C CA . THR A 1 99 ? 7.438 -10.617 7.887 1 98.81 99 THR A CA 1
ATOM 767 C C . THR A 1 99 ? 7.133 -9.188 7.457 1 98.81 99 THR A C 1
ATOM 769 O O . THR A 1 99 ? 7.496 -8.234 8.156 1 98.81 99 THR A O 1
ATOM 772 N N . LEU A 1 100 ? 6.523 -9 6.305 1 98.69 100 LEU A N 1
ATOM 773 C CA . LEU A 1 100 ? 6.246 -7.699 5.711 1 98.69 100 LEU A CA 1
ATOM 774 C C . LEU A 1 100 ? 4.75 -7.52 5.465 1 98.69 100 LEU A C 1
ATOM 776 O O . LEU A 1 100 ? 4.055 -8.477 5.125 1 98.69 100 LEU A O 1
ATOM 780 N N . LYS A 1 101 ? 4.281 -6.324 5.602 1 98.75 101 LYS A N 1
ATOM 781 C CA . LYS A 1 101 ? 2.887 -6.008 5.309 1 98.75 101 LYS A CA 1
ATOM 782 C C . LYS A 1 101 ? 2.646 -5.922 3.803 1 98.75 101 LYS A C 1
ATOM 784 O O . LYS A 1 101 ? 3.564 -5.613 3.039 1 98.75 101 LYS A O 1
ATOM 789 N N . PHE A 1 102 ? 1.415 -6.172 3.369 1 98.88 102 PHE A N 1
ATOM 790 C CA . PHE A 1 102 ? 0.991 -5.914 1.998 1 98.88 102 PHE A CA 1
ATOM 791 C C . PHE A 1 102 ? -0.44 -5.391 1.962 1 98.88 102 PHE A C 1
ATOM 793 O O . PHE A 1 102 ? -1.215 -5.625 2.893 1 98.88 102 PHE A O 1
ATOM 800 N N . VAL A 1 103 ? -0.77 -4.633 0.976 1 98.94 103 VAL A N 1
ATOM 801 C CA . VAL A 1 103 ? -2.125 -4.32 0.537 1 98.94 103 VAL A CA 1
ATOM 802 C C . VAL A 1 103 ? -2.32 -4.777 -0.907 1 98.94 103 VAL A C 1
ATOM 804 O O . VAL A 1 103 ? -1.628 -4.309 -1.812 1 98.94 103 VAL A O 1
ATOM 807 N N . HIS A 1 104 ? -3.225 -5.688 -1.131 1 98.94 104 HIS A N 1
ATOM 808 C CA . HIS A 1 104 ? -3.621 -6.102 -2.471 1 98.94 104 HIS A CA 1
ATOM 809 C C . HIS A 1 104 ? -4.949 -5.473 -2.873 1 98.94 104 HIS A C 1
ATOM 811 O O . HIS A 1 104 ? -5.922 -5.527 -2.115 1 98.94 104 HIS A O 1
ATOM 817 N N . VAL A 1 105 ? -4.973 -4.844 -4.047 1 98.94 105 VAL A N 1
ATOM 818 C CA . VAL A 1 105 ? -6.18 -4.211 -4.562 1 98.94 105 VAL A CA 1
ATOM 819 C C . VAL A 1 105 ? -6.637 -4.926 -5.832 1 98.94 105 VAL A C 1
ATOM 821 O O . VAL A 1 105 ? -5.914 -4.953 -6.832 1 98.94 105 VAL A O 1
ATOM 824 N N . TRP A 1 106 ? -7.828 -5.516 -5.762 1 98.94 106 TRP A N 1
ATOM 825 C CA . TRP A 1 106 ? -8.445 -6.23 -6.879 1 98.94 106 TRP A CA 1
ATOM 826 C C . TRP A 1 106 ? -9.602 -5.43 -7.461 1 98.94 106 TRP A C 1
ATOM 828 O O . TRP A 1 106 ? -10.398 -4.84 -6.719 1 98.94 106 TRP A O 1
ATOM 838 N N . ARG A 1 107 ? -9.734 -5.41 -8.781 1 98.88 107 ARG A N 1
ATOM 839 C CA . ARG A 1 107 ? -10.938 -4.953 -9.469 1 98.88 107 ARG A CA 1
ATOM 840 C C . ARG A 1 107 ? -11.484 -6.031 -10.398 1 98.88 107 ARG A C 1
ATOM 842 O O . ARG A 1 107 ? -10.75 -6.559 -11.242 1 98.88 107 ARG A O 1
ATOM 849 N N . PHE A 1 108 ? -12.758 -6.324 -10.25 1 98.75 108 PHE A N 1
ATOM 850 C CA . PHE A 1 108 ? -13.367 -7.422 -10.992 1 98.75 108 PHE A CA 1
ATOM 851 C C . PHE A 1 108 ? -14.297 -6.895 -12.07 1 98.75 108 PHE A C 1
ATOM 853 O O . PHE A 1 108 ? -14.93 -5.848 -11.898 1 98.75 108 PHE A O 1
ATOM 860 N N . GLU A 1 109 ? -14.305 -7.512 -13.133 1 98.12 109 GLU A N 1
ATOM 861 C CA . GLU A 1 109 ? -15.32 -7.434 -14.172 1 98.12 109 GLU A CA 1
ATOM 862 C C . GLU A 1 109 ? -15.719 -8.828 -14.656 1 98.12 109 GLU A C 1
ATOM 864 O O . GLU A 1 109 ? -14.859 -9.656 -14.961 1 98.12 109 GLU A O 1
ATOM 869 N N . ASN A 1 110 ? -17.031 -9.078 -14.594 1 95.62 110 ASN A N 1
ATOM 870 C CA . ASN A 1 110 ? -17.578 -10.344 -15.07 1 95.62 110 ASN A CA 1
ATOM 871 C C . ASN A 1 110 ? -16.938 -11.531 -14.367 1 95.62 110 ASN A C 1
ATOM 873 O O . ASN A 1 110 ? -16.531 -12.5 -15.008 1 95.62 110 ASN A O 1
ATOM 877 N N . GLY A 1 111 ? -16.672 -11.383 -13.156 1 96.62 111 GLY A N 1
ATOM 878 C CA . GLY A 1 111 ? -16.297 -12.5 -12.305 1 96.62 111 GLY A CA 1
ATOM 879 C C . GLY A 1 111 ? -14.797 -12.773 -12.32 1 96.62 111 GLY A C 1
ATOM 880 O O . GLY A 1 111 ? -14.32 -13.672 -11.633 1 96.62 111 GLY A O 1
ATOM 881 N N . ARG A 1 112 ? -14.023 -11.992 -13.047 1 98.44 112 ARG A N 1
ATOM 882 C CA . ARG A 1 112 ? -12.57 -12.117 -13.07 1 98.44 112 ARG A CA 1
ATOM 883 C C . ARG A 1 112 ? -11.906 -10.781 -12.766 1 98.44 112 ARG A C 1
ATOM 885 O O . ARG A 1 112 ? -12.477 -9.719 -13.023 1 98.44 112 ARG A O 1
ATOM 892 N N . ALA A 1 113 ? -10.727 -10.883 -12.219 1 98.88 113 ALA A N 1
ATOM 893 C CA . ALA A 1 113 ? -9.984 -9.656 -11.922 1 98.88 113 ALA A CA 1
ATOM 894 C C . ALA A 1 113 ? -9.406 -9.039 -13.195 1 98.88 113 ALA A C 1
ATOM 896 O O . ALA A 1 113 ? -8.641 -9.688 -13.914 1 98.88 113 ALA A O 1
ATOM 897 N N . VAL A 1 114 ? -9.75 -7.82 -13.406 1 98.94 114 VAL A N 1
ATOM 898 C CA . VAL A 1 114 ? -9.211 -7.102 -14.555 1 98.94 114 VAL A CA 1
ATOM 899 C C . VAL A 1 114 ? -7.977 -6.301 -14.133 1 98.94 114 VAL A C 1
ATOM 901 O O . VAL A 1 114 ? -7.125 -5.977 -14.961 1 98.94 114 VAL A O 1
ATOM 904 N N . THR A 1 115 ? -7.938 -5.93 -12.859 1 98.94 115 THR A N 1
ATOM 905 C CA . THR A 1 115 ? -6.711 -5.352 -12.32 1 98.94 115 THR A CA 1
ATOM 906 C C . THR A 1 115 ? -6.371 -5.973 -10.969 1 98.94 115 THR A C 1
ATOM 908 O O . THR A 1 115 ? -7.266 -6.328 -10.195 1 98.94 115 THR A O 1
ATOM 911 N N . PHE A 1 116 ? -5.098 -6.145 -10.727 1 98.94 116 PHE A N 1
ATOM 912 C CA . PHE A 1 116 ? -4.48 -6.48 -9.453 1 98.94 116 PHE A CA 1
ATOM 913 C C . PHE A 1 116 ? -3.279 -5.582 -9.18 1 98.94 116 PHE A C 1
ATOM 915 O O . PHE A 1 116 ? -2.424 -5.398 -10.047 1 98.94 116 PHE A O 1
ATOM 922 N N . GLU A 1 117 ? -3.273 -4.973 -7.977 1 98.94 117 GLU A N 1
ATOM 923 C CA . GLU A 1 117 ? -2.123 -4.184 -7.555 1 98.94 117 GLU A CA 1
ATOM 924 C C . GLU A 1 117 ? -1.618 -4.629 -6.188 1 98.94 117 GLU A C 1
ATOM 926 O O . GLU A 1 117 ? -2.408 -4.816 -5.258 1 98.94 117 GLU A O 1
ATOM 931 N N . ASP A 1 118 ? -0.351 -4.906 -6.145 1 98.94 118 ASP A N 1
ATOM 932 C CA . ASP A 1 118 ? 0.341 -5.141 -4.879 1 98.94 118 ASP A CA 1
ATOM 933 C C . ASP A 1 118 ? 1.021 -3.865 -4.383 1 98.94 118 ASP A C 1
ATOM 935 O O . ASP A 1 118 ? 1.878 -3.305 -5.07 1 98.94 118 ASP A O 1
ATOM 939 N N . HIS A 1 119 ? 0.649 -3.32 -3.24 1 98.94 119 HIS A N 1
ATOM 940 C CA . HIS A 1 119 ? 1.279 -2.182 -2.584 1 98.94 119 HIS A CA 1
ATOM 941 C C . HIS A 1 119 ? 1.994 -2.609 -1.306 1 98.94 119 HIS A C 1
ATOM 943 O O . HIS A 1 119 ? 1.414 -3.299 -0.465 1 98.94 119 HIS A O 1
ATOM 949 N N . PHE A 1 120 ? 3.256 -2.188 -1.165 1 98.88 120 PHE A N 1
ATOM 950 C CA . PHE A 1 120 ? 4.008 -2.547 0.032 1 98.88 120 PHE A CA 1
ATOM 951 C C . PHE A 1 120 ? 5.238 -1.664 0.185 1 98.88 120 PHE A C 1
ATOM 953 O O . PHE A 1 120 ? 5.562 -0.882 -0.71 1 98.88 120 PHE A O 1
ATOM 960 N N . ASP A 1 121 ? 5.844 -1.728 1.383 1 98.88 121 ASP A N 1
ATOM 961 C CA . ASP A 1 121 ? 7.074 -1.04 1.756 1 98.88 121 ASP A CA 1
ATOM 962 C C . ASP A 1 121 ? 8.273 -1.621 1.01 1 98.88 121 ASP A C 1
ATOM 964 O O . ASP A 1 121 ? 8.922 -2.551 1.494 1 98.88 121 ASP A O 1
ATOM 968 N N . THR A 1 122 ? 8.633 -1.005 -0.134 1 98.88 122 THR A N 1
ATOM 969 C CA . THR A 1 122 ? 9.641 -1.567 -1.027 1 98.88 122 THR A CA 1
ATOM 970 C C . THR A 1 122 ? 11.031 -1.455 -0.414 1 98.88 122 THR A C 1
ATOM 972 O O . THR A 1 122 ? 11.898 -2.289 -0.677 1 98.88 122 THR A O 1
ATOM 975 N N . ALA A 1 123 ? 11.25 -0.428 0.372 1 98.81 123 ALA A N 1
ATOM 976 C CA . ALA A 1 123 ? 12.555 -0.304 1.008 1 98.81 123 ALA A CA 1
ATOM 977 C C . ALA A 1 123 ? 12.844 -1.503 1.905 1 98.81 123 ALA A C 1
ATOM 979 O O . ALA A 1 123 ? 13.961 -2.025 1.912 1 98.81 123 ALA A O 1
ATOM 980 N N . GLU A 1 124 ? 11.828 -1.946 2.678 1 98.75 124 GLU A N 1
ATOM 981 C CA . GLU A 1 124 ? 12.008 -3.109 3.541 1 98.75 124 GLU A CA 1
ATOM 982 C C . GLU A 1 124 ? 12.234 -4.375 2.721 1 98.75 124 GLU A C 1
ATOM 984 O O . GLU A 1 124 ? 13.07 -5.211 3.078 1 98.75 124 GLU A O 1
ATOM 989 N N . MET A 1 125 ? 11.5 -4.547 1.628 1 98.81 12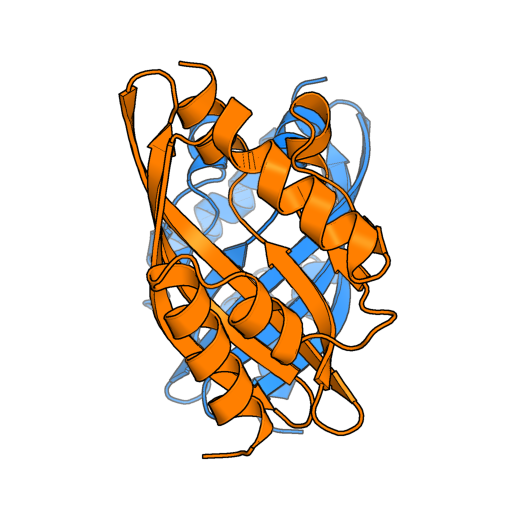5 MET A N 1
ATOM 990 C CA . MET A 1 125 ? 11.68 -5.703 0.752 1 98.81 125 MET A CA 1
ATOM 991 C C . MET A 1 125 ? 13.07 -5.703 0.128 1 98.81 125 MET A C 1
ATOM 993 O O . MET A 1 125 ? 13.742 -6.734 0.104 1 98.81 125 MET A O 1
ATOM 997 N N . ILE A 1 126 ? 13.484 -4.559 -0.38 1 98.75 126 ILE A N 1
ATOM 998 C CA . ILE A 1 126 ? 14.789 -4.434 -1.021 1 98.75 126 ILE A CA 1
ATOM 999 C C . ILE A 1 126 ? 15.891 -4.723 -0.006 1 98.75 126 ILE A C 1
ATOM 1001 O O . ILE A 1 126 ? 16.844 -5.445 -0.303 1 98.75 126 ILE A O 1
ATOM 1005 N N . ARG A 1 127 ? 15.711 -4.137 1.196 1 98.31 127 ARG A N 1
ATOM 1006 C CA . ARG A 1 127 ? 16.672 -4.426 2.25 1 98.31 127 ARG A CA 1
ATOM 1007 C C . ARG A 1 127 ? 16.781 -5.926 2.5 1 98.31 127 ARG A C 1
ATOM 1009 O O . ARG A 1 127 ? 17.875 -6.457 2.67 1 98.31 127 ARG A O 1
ATOM 1016 N N . LEU A 1 128 ? 15.656 -6.609 2.527 1 98.5 128 LEU A N 1
ATOM 1017 C CA . LEU A 1 128 ? 15.602 -8.039 2.785 1 98.5 128 LEU A CA 1
ATOM 1018 C C . LEU A 1 128 ? 16.328 -8.82 1.693 1 98.5 128 LEU A C 1
ATOM 1020 O O . LEU A 1 128 ? 17.109 -9.734 1.986 1 98.5 128 LEU A O 1
ATOM 1024 N N . ILE A 1 129 ? 16.219 -8.414 0.378 1 97.69 129 ILE A N 1
ATOM 1025 C CA . ILE A 1 129 ? 16.703 -9.273 -0.696 1 97.69 129 ILE A CA 1
ATOM 1026 C C . ILE A 1 129 ? 18.125 -8.891 -1.078 1 97.69 129 ILE A C 1
ATOM 1028 O O . ILE A 1 129 ? 18.797 -9.617 -1.806 1 97.69 129 ILE A O 1
ATOM 1032 N N . THR A 1 130 ? 18.594 -7.73 -0.585 1 96.12 130 THR A N 1
ATOM 1033 C CA . THR A 1 130 ? 19.922 -7.273 -0.977 1 96.12 130 THR A CA 1
ATOM 1034 C C . THR A 1 130 ? 20.891 -7.336 0.204 1 96.12 130 THR A C 1
ATOM 1036 O O . THR A 1 130 ? 22.094 -7.133 0.04 1 96.12 130 THR A O 1
ATOM 1039 N N . ALA A 1 131 ? 20.484 -7.559 1.447 1 85.94 131 ALA A N 1
ATOM 1040 C CA . ALA A 1 131 ? 21.375 -7.609 2.605 1 85.94 131 ALA A CA 1
ATOM 1041 C C . ALA A 1 131 ? 22.344 -8.781 2.498 1 85.94 131 ALA A C 1
ATOM 1043 O O . ALA A 1 131 ? 22.031 -9.812 1.905 1 85.94 131 ALA A O 1
ATOM 1044 N N . MET B 1 1 ? -23.703 9.258 0.813 1 85.88 1 MET B N 1
ATOM 1045 C CA . MET B 1 1 ? -22.375 9.258 1.394 1 85.88 1 MET B CA 1
ATOM 1046 C C . MET B 1 1 ? -22.438 9.102 2.91 1 85.88 1 MET B C 1
ATOM 1048 O O . MET B 1 1 ? -23.203 9.797 3.576 1 85.88 1 MET B O 1
ATOM 1052 N N . SER B 1 2 ? -21.672 8.133 3.42 1 91.25 2 SER B N 1
ATOM 1053 C CA . SER B 1 2 ? -21.703 7.898 4.859 1 91.25 2 SER B CA 1
ATOM 1054 C C . SER B 1 2 ? -21.031 9.047 5.617 1 91.25 2 SER B C 1
ATOM 1056 O O . SER B 1 2 ? -20.328 9.859 5.02 1 91.25 2 SER B O 1
ATOM 1058 N N . ASN B 1 3 ? -21.344 9.125 6.867 1 95.5 3 ASN B N 1
ATOM 1059 C CA . ASN B 1 3 ? -20.672 10.125 7.699 1 95.5 3 ASN B CA 1
ATOM 1060 C C . ASN B 1 3 ? -19.172 9.93 7.723 1 95.5 3 ASN B C 1
ATOM 1062 O O . ASN B 1 3 ? -18.406 10.906 7.676 1 95.5 3 ASN B O 1
ATOM 1066 N N . ASN B 1 4 ? -18.812 8.656 7.832 1 97.31 4 ASN B N 1
ATOM 1067 C CA . ASN B 1 4 ? -17.375 8.383 7.828 1 97.31 4 ASN B CA 1
ATOM 1068 C C . ASN B 1 4 ? -16.719 8.836 6.527 1 97.31 4 ASN B C 1
ATOM 1070 O O . ASN B 1 4 ? -15.633 9.406 6.543 1 97.31 4 ASN B O 1
ATOM 1074 N N . MET B 1 5 ? -17.359 8.594 5.395 1 97.5 5 MET B N 1
ATOM 1075 C CA . MET B 1 5 ? -16.844 9.016 4.098 1 97.5 5 MET B CA 1
ATOM 1076 C C . MET B 1 5 ? -16.719 10.531 4.031 1 97.5 5 MET B C 1
ATOM 1078 O O . MET B 1 5 ? -15.727 11.055 3.516 1 97.5 5 MET B O 1
ATOM 1082 N N . GLN B 1 6 ? -17.688 11.219 4.504 1 97.5 6 GLN B N 1
ATOM 1083 C CA . GLN B 1 6 ? -17.641 12.68 4.562 1 97.5 6 GLN B CA 1
ATOM 1084 C C . GLN B 1 6 ? -16.438 13.148 5.391 1 97.5 6 GLN B C 1
ATOM 1086 O O . GLN B 1 6 ? -15.734 14.078 5 1 97.5 6 GLN B O 1
ATOM 1091 N N . THR B 1 7 ? -16.25 12.508 6.512 1 98.19 7 THR B N 1
ATOM 1092 C CA . THR B 1 7 ? -15.133 12.828 7.387 1 98.19 7 THR B CA 1
ATOM 1093 C C . THR B 1 7 ? -13.805 12.641 6.656 1 98.19 7 THR B C 1
ATOM 1095 O O . THR B 1 7 ? -12.914 13.484 6.75 1 98.19 7 THR B O 1
ATOM 1098 N N . VAL B 1 8 ? -13.648 11.547 5.91 1 98.69 8 VAL B N 1
ATOM 1099 C CA . VAL B 1 8 ? -12.422 11.273 5.164 1 98.69 8 VAL B CA 1
ATOM 1100 C C . VAL B 1 8 ? -12.203 12.367 4.113 1 98.69 8 VAL B C 1
ATOM 1102 O O . VAL B 1 8 ? -11.102 12.914 4 1 98.69 8 VAL B O 1
ATOM 1105 N N . ARG B 1 9 ? -13.203 12.703 3.346 1 98.25 9 ARG B N 1
ATOM 1106 C CA . ARG B 1 9 ? -13.086 13.734 2.316 1 98.25 9 ARG B CA 1
ATOM 1107 C C . ARG B 1 9 ? -12.727 15.086 2.93 1 98.25 9 ARG B C 1
ATOM 1109 O O . ARG B 1 9 ? -11.867 15.797 2.406 1 98.25 9 ARG B O 1
ATOM 1116 N N . GLU B 1 10 ? -13.367 15.406 4.035 1 98.12 10 GLU B N 1
ATOM 1117 C CA . GLU B 1 10 ? -13.07 16.656 4.734 1 98.12 10 GLU B CA 1
ATOM 1118 C C . GLU B 1 10 ? -11.633 16.656 5.25 1 98.12 10 GLU B C 1
ATOM 1120 O O . GLU B 1 10 ? -10.992 17.719 5.293 1 98.12 10 GLU B O 1
ATOM 1125 N N . SER B 1 11 ? -11.164 15.523 5.672 1 98.5 11 SER B N 1
ATOM 1126 C CA . SER B 1 11 ? -9.781 15.43 6.133 1 98.5 11 SER B CA 1
ATOM 1127 C C . SER B 1 11 ? -8.797 15.75 5.016 1 98.5 11 SER B C 1
ATOM 1129 O O . SER B 1 11 ? -7.816 16.469 5.23 1 98.5 11 SER B O 1
ATOM 1131 N N . TYR B 1 12 ? -9 15.219 3.83 1 98.56 12 TYR B N 1
ATOM 1132 C CA . TYR B 1 12 ? -8.125 15.508 2.699 1 98.56 12 TYR B CA 1
ATOM 1133 C C . TYR B 1 12 ? -8.195 16.984 2.318 1 98.56 12 TYR B C 1
ATOM 1135 O O . TYR B 1 12 ? -7.184 17.578 1.941 1 98.56 12 TYR B O 1
ATOM 1143 N N . GLU B 1 13 ? -9.383 17.578 2.379 1 98.06 13 GLU B N 1
ATOM 1144 C CA . GLU B 1 13 ? -9.523 19.016 2.137 1 98.06 13 GLU B CA 1
ATOM 1145 C C . GLU B 1 13 ? -8.742 19.828 3.166 1 98.06 13 GLU B C 1
ATOM 1147 O O . GLU B 1 13 ? -8.086 20.812 2.82 1 98.06 13 GLU B O 1
ATOM 1152 N N . ALA B 1 14 ? -8.875 19.438 4.434 1 98 14 ALA B N 1
ATOM 1153 C CA . ALA B 1 14 ? -8.117 20.094 5.496 1 98 14 ALA B CA 1
ATOM 1154 C C . ALA B 1 14 ? -6.617 20 5.238 1 98 14 ALA B C 1
ATOM 1156 O O . ALA B 1 14 ? -5.883 20.969 5.43 1 98 14 ALA B O 1
ATOM 1157 N N . PHE B 1 15 ? -6.148 18.844 4.828 1 97.19 15 PHE B N 1
ATOM 1158 C CA . PHE B 1 15 ? -4.746 18.641 4.484 1 97.19 15 PHE B CA 1
ATOM 1159 C C . PHE B 1 15 ? -4.32 19.609 3.381 1 97.19 15 PHE B C 1
ATOM 1161 O O . PHE B 1 15 ? -3.264 20.234 3.473 1 97.19 15 PHE B O 1
ATOM 1168 N N . HIS B 1 16 ? -5.117 19.75 2.357 1 96.19 16 HIS B N 1
ATOM 1169 C CA . HIS B 1 16 ? -4.824 20.625 1.235 1 96.19 16 HIS B CA 1
ATOM 1170 C C . HIS B 1 16 ? -4.703 22.078 1.693 1 96.19 16 HIS B C 1
ATOM 1172 O O . HIS B 1 16 ? -3.891 22.828 1.159 1 96.19 16 HIS B O 1
ATOM 1178 N N . ARG B 1 17 ? -5.438 22.438 2.717 1 96.5 17 ARG B N 1
ATOM 1179 C CA . ARG B 1 17 ? -5.461 23.812 3.232 1 96.5 17 ARG B CA 1
ATOM 1180 C C . ARG B 1 17 ? -4.43 23.984 4.34 1 96.5 17 ARG B C 1
ATOM 1182 O O . ARG B 1 17 ? -4.379 25.047 4.977 1 96.5 17 ARG B O 1
ATOM 1189 N N . ARG B 1 18 ? -3.725 23.016 4.672 1 96 18 ARG B N 1
ATOM 1190 C CA . ARG B 1 18 ? -2.766 23.031 5.773 1 96 18 ARG B CA 1
ATOM 1191 C C . ARG B 1 18 ? -3.451 23.375 7.09 1 96 18 ARG B C 1
ATOM 1193 O O . ARG B 1 18 ? -2.912 24.125 7.895 1 96 18 ARG B O 1
ATOM 1200 N N . ASP B 1 19 ? -4.66 22.844 7.168 1 97.19 19 ASP B N 1
ATOM 1201 C CA . ASP B 1 19 ? -5.5 23.016 8.352 1 97.19 19 ASP B CA 1
ATOM 1202 C C . ASP B 1 19 ? -5.324 21.859 9.328 1 97.19 19 ASP B C 1
ATOM 1204 O O . ASP B 1 19 ? -6.098 20.906 9.305 1 97.19 19 ASP B O 1
ATOM 1208 N N . LEU B 1 20 ? -4.332 21.969 10.234 1 97.44 20 LEU B N 1
ATOM 1209 C CA . LEU B 1 20 ? -3.977 20.875 11.133 1 97.44 20 LEU B CA 1
ATOM 1210 C C . LEU B 1 20 ? -5.152 20.516 12.031 1 97.44 20 LEU B C 1
ATOM 1212 O O . LEU B 1 20 ? -5.484 19.328 12.172 1 97.44 20 LEU B O 1
ATOM 1216 N N . PRO B 1 21 ? -5.852 21.469 12.633 1 97.75 21 PRO B N 1
ATOM 1217 C CA . PRO B 1 21 ? -7.027 21.094 13.422 1 97.75 21 PRO B CA 1
ATOM 1218 C C . PRO B 1 21 ? -8.055 20.297 12.617 1 97.75 21 PRO B C 1
ATOM 1220 O O . PRO B 1 21 ? -8.664 19.359 13.141 1 97.75 21 PRO B O 1
ATOM 1223 N N . GLY B 1 22 ? -8.312 20.656 11.383 1 97.94 22 GLY B N 1
ATOM 1224 C CA . GLY B 1 22 ? -9.234 19.938 10.523 1 97.94 22 GLY B CA 1
ATOM 1225 C C . GLY B 1 22 ? -8.805 18.5 10.266 1 97.94 22 GLY B C 1
ATOM 1226 O O . GLY B 1 22 ? -9.641 17.594 10.195 1 97.94 22 GLY B O 1
ATOM 1227 N N . VAL B 1 23 ? -7.512 18.281 10.07 1 98.06 23 VAL B N 1
ATOM 1228 C CA . VAL B 1 23 ? -6.977 16.938 9.906 1 98.06 23 VAL B CA 1
ATOM 1229 C C . VAL B 1 23 ? -7.207 16.125 11.18 1 98.06 23 VAL B C 1
ATOM 1231 O O . VAL B 1 23 ? -7.703 14.992 11.117 1 98.06 23 VAL B O 1
ATOM 1234 N N . LEU B 1 24 ? -6.895 16.719 12.312 1 98.5 24 LEU B N 1
ATOM 1235 C CA . LEU B 1 24 ? -7 16.031 13.594 1 98.5 24 LEU B CA 1
ATOM 1236 C C . LEU B 1 24 ? -8.453 15.719 13.93 1 98.5 24 LEU B C 1
ATOM 1238 O O . LEU B 1 24 ? -8.742 14.758 14.648 1 98.5 24 LEU B O 1
ATOM 1242 N N . ALA B 1 25 ? -9.398 16.5 13.438 1 98.25 25 ALA B N 1
ATOM 1243 C CA . ALA B 1 25 ? -10.82 16.344 13.719 1 98.25 25 ALA B CA 1
ATOM 1244 C C . ALA B 1 25 ? -11.32 14.977 13.242 1 98.25 25 ALA B C 1
ATOM 1246 O O . ALA B 1 25 ? -12.297 14.445 13.781 1 98.25 25 ALA B O 1
ATOM 1247 N N . ALA B 1 26 ? -10.703 14.391 12.258 1 98.62 26 ALA B N 1
ATOM 1248 C CA . ALA B 1 26 ? -11.102 13.094 11.719 1 98.62 26 ALA B CA 1
ATOM 1249 C C . ALA B 1 26 ? -10.594 11.953 12.594 1 98.62 26 ALA B C 1
ATOM 1251 O O . ALA B 1 26 ? -11.039 10.812 12.461 1 98.62 26 ALA B O 1
ATOM 1252 N N . LEU B 1 27 ? -9.641 12.242 13.531 1 98.88 27 LEU B N 1
ATOM 1253 C CA . LEU B 1 27 ? -8.891 11.219 14.25 1 98.88 27 LEU B CA 1
ATOM 1254 C C . LEU B 1 27 ? -9.375 11.094 15.688 1 98.88 27 LEU B C 1
ATOM 1256 O O . LEU B 1 27 ? -9.594 12.102 16.359 1 98.88 27 LEU B O 1
ATOM 1260 N N . ALA B 1 28 ? -9.57 9.875 16.141 1 98.88 28 ALA B N 1
ATOM 1261 C CA . ALA B 1 28 ? -9.828 9.633 17.562 1 98.88 28 ALA B CA 1
ATOM 1262 C C . ALA B 1 28 ? -8.664 10.102 18.422 1 98.88 28 ALA B C 1
ATOM 1264 O O . ALA B 1 28 ? -7.516 10.125 17.953 1 98.88 28 ALA B O 1
ATOM 1265 N N . PRO B 1 29 ? -8.859 10.445 19.688 1 98.25 29 PRO B N 1
ATOM 1266 C CA . PRO B 1 29 ? -7.781 10.914 20.562 1 98.25 29 PRO B CA 1
ATOM 1267 C C . PRO B 1 29 ? -6.668 9.883 20.734 1 98.25 29 PRO B C 1
ATOM 1269 O O . PRO B 1 29 ? -5.508 10.25 20.938 1 98.25 29 PRO B O 1
ATOM 1272 N N . ASP B 1 30 ? -7.047 8.641 20.641 1 98.31 30 ASP B N 1
ATOM 1273 C CA . ASP B 1 30 ? -6.074 7.57 20.812 1 98.31 30 ASP B CA 1
ATOM 1274 C C . ASP B 1 30 ? -5.742 6.902 19.484 1 98.31 30 ASP B C 1
ATOM 1276 O O . ASP B 1 30 ? -5.438 5.707 19.438 1 98.31 30 ASP B O 1
ATOM 1280 N N . VAL B 1 31 ? -5.867 7.652 18.422 1 98.94 31 VAL B N 1
ATOM 1281 C CA . VAL B 1 31 ? -5.633 7.133 17.078 1 98.94 31 VAL B CA 1
ATOM 1282 C C . VAL B 1 31 ? -4.27 6.445 17.016 1 98.94 31 VAL B C 1
ATOM 1284 O O . VAL B 1 31 ? -3.322 6.875 17.688 1 98.94 31 VAL B O 1
ATOM 1287 N N . ARG B 1 32 ? -4.219 5.352 16.375 1 98.94 32 ARG B N 1
ATOM 1288 C CA . ARG B 1 32 ? -2.971 4.781 15.875 1 98.94 32 ARG B CA 1
ATOM 1289 C C . ARG B 1 32 ? -2.738 5.152 14.422 1 98.94 32 ARG B C 1
ATOM 1291 O O . ARG B 1 32 ? -3.516 4.77 13.539 1 98.94 32 ARG B O 1
ATOM 1298 N N . TRP B 1 33 ? -1.768 5.914 14.141 1 98.88 33 TRP B N 1
ATOM 1299 C CA . TRP B 1 33 ? -1.421 6.52 12.859 1 98.88 33 TRP B CA 1
ATOM 1300 C C . TRP B 1 33 ? -0.087 5.984 12.352 1 98.88 33 TRP B C 1
ATOM 1302 O O . TRP B 1 33 ? 0.966 6.281 12.914 1 98.88 33 TRP B O 1
ATOM 1312 N N . THR B 1 34 ? -0.117 5.215 11.18 1 98.94 34 THR B N 1
ATOM 1313 C CA . THR B 1 34 ? 1.045 4.41 10.812 1 98.94 34 THR B CA 1
ATOM 1314 C C . THR B 1 34 ? 1.531 4.773 9.414 1 98.94 34 THR B C 1
ATOM 1316 O O . THR B 1 34 ? 0.727 4.922 8.492 1 98.94 34 THR B O 1
ATOM 1319 N N . HIS B 1 35 ? 2.818 5.008 9.281 1 98.88 35 HIS B N 1
ATOM 1320 C CA . HIS B 1 35 ? 3.535 5.078 8.016 1 98.88 35 HIS B CA 1
ATOM 1321 C C . HIS B 1 35 ? 4.52 3.924 7.875 1 98.88 35 HIS B C 1
ATOM 1323 O O . HIS B 1 35 ? 4.875 3.281 8.867 1 98.88 35 HIS B O 1
ATOM 1329 N N . PRO B 1 36 ? 4.914 3.588 6.648 1 98.88 36 PRO B N 1
ATOM 1330 C CA . PRO B 1 36 ? 5.766 2.414 6.441 1 98.88 36 PRO B CA 1
ATOM 1331 C C . PRO B 1 36 ? 7.078 2.488 7.223 1 98.88 36 PRO B C 1
ATOM 1333 O O . PRO B 1 36 ? 7.695 3.553 7.297 1 98.88 36 PRO B O 1
ATOM 1336 N N . ASP B 1 37 ? 7.523 1.349 7.742 1 98.69 37 ASP B N 1
ATOM 1337 C CA . ASP B 1 37 ? 8.727 1.271 8.562 1 98.69 37 ASP B CA 1
ATOM 1338 C C . ASP B 1 37 ? 9.969 1.655 7.758 1 98.69 37 ASP B C 1
ATOM 1340 O O . ASP B 1 37 ? 10.93 2.189 8.305 1 98.69 37 ASP B O 1
ATOM 1344 N N . GLY B 1 38 ? 9.922 1.457 6.48 1 98.69 38 GLY B N 1
ATOM 1345 C CA . GLY B 1 38 ? 11.055 1.792 5.633 1 98.69 38 GLY B CA 1
ATOM 1346 C C . GLY B 1 38 ? 11.391 3.27 5.645 1 98.69 38 GLY B C 1
ATOM 1347 O O . GLY B 1 38 ? 12.484 3.666 5.238 1 98.69 38 GLY B O 1
ATOM 1348 N N . MET B 1 39 ? 10.539 4.07 6.109 1 98.75 39 MET B N 1
ATOM 1349 C CA . MET B 1 39 ? 10.758 5.512 6.176 1 98.75 39 MET B CA 1
ATOM 1350 C C . MET B 1 39 ? 11.359 5.914 7.52 1 98.75 39 MET B C 1
ATOM 1352 O O . MET B 1 39 ? 11.719 7.074 7.723 1 98.75 39 MET B O 1
ATOM 1356 N N . SER B 1 40 ? 11.562 4.953 8.484 1 98.5 40 SER B N 1
ATOM 1357 C CA . SER B 1 40 ? 11.977 5.242 9.852 1 98.5 40 SER B CA 1
ATOM 1358 C C . SER B 1 40 ? 13.336 5.93 9.891 1 98.5 40 SER B C 1
ATOM 1360 O O . SER B 1 40 ? 13.57 6.82 10.711 1 98.5 40 SER B O 1
ATOM 1362 N N . PRO B 1 41 ? 14.266 5.559 9.008 1 98.25 41 PRO B N 1
ATOM 1363 C CA . PRO B 1 41 ? 15.562 6.238 9.039 1 98.25 41 PRO B CA 1
ATOM 1364 C C . PRO B 1 41 ? 15.445 7.746 8.812 1 98.25 41 PRO B C 1
ATOM 1366 O O . PRO B 1 41 ? 16.359 8.5 9.141 1 98.25 41 PRO B O 1
ATOM 1369 N N . TYR B 1 42 ? 14.391 8.203 8.328 1 98.12 42 TYR B N 1
ATOM 1370 C CA . TYR B 1 42 ? 14.203 9.617 8.023 1 98.12 42 TYR B CA 1
ATOM 1371 C C . TYR B 1 42 ? 13.227 10.266 8.992 1 98.12 42 TYR B C 1
ATOM 1373 O O . TYR B 1 42 ? 12.75 11.383 8.758 1 98.12 42 TYR B O 1
ATOM 1381 N N . GLY B 1 43 ? 12.789 9.492 10.039 1 98.12 43 GLY B N 1
ATOM 1382 C CA . GLY B 1 43 ? 11.836 9.984 11.016 1 98.12 43 GLY B CA 1
ATOM 1383 C C . GLY B 1 43 ? 10.414 10.039 10.492 1 98.12 43 GLY B C 1
ATOM 1384 O O . GLY B 1 43 ? 9.57 10.75 11.047 1 98.12 43 GLY B O 1
ATOM 1385 N N . LEU B 1 44 ? 10.125 9.352 9.375 1 98.5 44 LEU B N 1
ATOM 1386 C CA . LEU B 1 44 ? 8.828 9.453 8.711 1 98.5 44 LEU B CA 1
ATOM 1387 C C . LEU B 1 44 ? 8.117 8.102 8.695 1 98.5 44 LEU B C 1
ATOM 1389 O O . LEU B 1 44 ? 7.207 7.883 7.891 1 98.5 44 LEU B O 1
ATOM 1393 N N . GLY B 1 45 ? 8.664 7.152 9.492 1 98.75 45 GLY B N 1
ATOM 1394 C CA . GLY B 1 45 ? 8.07 5.828 9.555 1 98.75 45 GLY B CA 1
ATOM 1395 C C . GLY B 1 45 ? 7.516 5.484 10.93 1 98.75 45 GLY B C 1
ATOM 1396 O O . GLY B 1 45 ? 7.641 6.273 11.867 1 98.75 45 GLY B O 1
ATOM 1397 N N . GLY B 1 46 ? 6.801 4.293 10.945 1 98.56 46 GLY B N 1
ATOM 1398 C CA . GLY B 1 46 ? 6.344 3.758 12.219 1 98.56 46 GLY B CA 1
ATOM 1399 C C . GLY B 1 46 ? 4.953 4.23 12.594 1 98.56 46 GLY B C 1
ATOM 1400 O O . GLY B 1 46 ? 4.258 4.848 11.781 1 98.56 46 GLY B O 1
ATOM 1401 N N . THR B 1 47 ? 4.547 3.848 13.836 1 98.88 47 THR B N 1
ATOM 1402 C CA . THR B 1 47 ? 3.215 4.16 14.336 1 98.88 47 THR B CA 1
ATOM 1403 C C . THR B 1 47 ? 3.279 5.277 15.375 1 98.88 47 THR B C 1
ATOM 1405 O O . THR B 1 47 ? 4.098 5.234 16.297 1 98.88 47 THR B O 1
ATOM 1408 N N . LYS B 1 48 ? 2.449 6.281 15.148 1 98.88 48 LYS B N 1
ATOM 1409 C CA . LYS B 1 48 ? 2.225 7.348 16.125 1 98.88 48 LYS B CA 1
ATOM 1410 C C . LYS B 1 48 ? 0.935 7.113 16.906 1 98.88 48 LYS B C 1
ATOM 1412 O O . LYS B 1 48 ? -0.058 6.641 16.344 1 98.88 48 LYS B O 1
ATOM 1417 N N . HIS B 1 49 ? 1.046 7.457 18.156 1 98.81 49 HIS B N 1
ATOM 1418 C CA . HIS B 1 49 ? -0.09 7.219 19.047 1 98.81 49 HIS B CA 1
ATOM 1419 C C . HIS B 1 49 ? -0.652 8.531 19.594 1 98.81 49 HIS B C 1
ATOM 1421 O O . HIS B 1 49 ? 0.056 9.281 20.25 1 98.81 49 HIS B O 1
ATOM 1427 N N . GLY B 1 50 ? -1.899 8.781 19.25 1 98.81 50 GLY B N 1
ATOM 1428 C CA . GLY B 1 50 ? -2.584 9.969 19.734 1 98.81 50 GLY B CA 1
ATOM 1429 C C . GLY B 1 50 ? -2.227 11.227 18.969 1 98.81 50 GLY B C 1
ATOM 1430 O O . GLY B 1 50 ? -1.334 11.203 18.109 1 98.81 50 GLY B O 1
ATOM 1431 N N . HIS B 1 51 ? -2.982 12.312 19.281 1 98.81 51 HIS B N 1
ATOM 1432 C CA . HIS B 1 51 ? -2.883 13.555 18.516 1 98.81 51 HIS B CA 1
ATOM 1433 C C . HIS B 1 51 ? -1.502 14.18 18.672 1 98.81 51 HIS B C 1
ATOM 1435 O O . HIS B 1 51 ? -0.941 14.703 17.703 1 98.81 51 HIS B O 1
ATOM 1441 N N . ASP B 1 52 ? -0.943 14.086 19.844 1 98.69 52 ASP B N 1
ATOM 1442 C CA . ASP B 1 52 ? 0.342 14.734 20.078 1 98.69 52 ASP B CA 1
ATOM 1443 C C . ASP B 1 52 ? 1.432 14.133 19.188 1 98.69 52 ASP B C 1
ATOM 1445 O O . ASP B 1 52 ? 2.203 14.867 18.562 1 98.69 52 ASP B O 1
ATOM 1449 N N . GLU B 1 53 ? 1.47 12.828 19.125 1 98.81 53 GLU B N 1
ATOM 1450 C CA . GLU B 1 53 ? 2.492 12.195 18.297 1 98.81 53 GLU B CA 1
ATOM 1451 C C . GLU B 1 53 ? 2.223 12.422 16.812 1 98.81 53 GLU B C 1
ATOM 1453 O O . GLU B 1 53 ? 3.156 12.555 16.031 1 98.81 53 GLU B O 1
ATOM 1458 N N . VAL B 1 54 ? 0.998 12.469 16.406 1 98.81 54 VAL B N 1
ATOM 1459 C CA . VAL B 1 54 ? 0.643 12.766 15.023 1 98.81 54 VAL B CA 1
ATOM 1460 C C . VAL B 1 54 ? 1.116 14.18 14.664 1 98.81 54 VAL B C 1
ATOM 1462 O O . VAL B 1 54 ? 1.723 14.383 13.609 1 98.81 54 VAL B O 1
ATOM 1465 N N . ILE B 1 55 ? 0.86 15.125 15.57 1 98.56 55 ILE B N 1
ATOM 1466 C CA . ILE B 1 55 ? 1.276 16.5 15.359 1 98.56 55 ILE B CA 1
ATOM 1467 C C . ILE B 1 55 ? 2.793 16.562 15.203 1 98.56 55 ILE B C 1
ATOM 1469 O O . ILE B 1 55 ? 3.305 17.219 14.289 1 98.56 55 ILE B O 1
ATOM 1473 N N . ALA B 1 56 ? 3.51 15.883 16.094 1 98.56 56 ALA B N 1
ATOM 1474 C CA . ALA B 1 56 ? 4.969 15.859 16.016 1 98.56 56 ALA B CA 1
ATOM 1475 C C . ALA B 1 56 ? 5.438 15.312 14.68 1 98.56 56 ALA B C 1
ATOM 1477 O O . ALA B 1 56 ? 6.395 15.82 14.086 1 98.56 56 ALA B O 1
ATOM 1478 N N . PHE B 1 57 ? 4.816 14.273 14.227 1 98.69 57 PHE B N 1
ATOM 1479 C CA . PHE B 1 57 ? 5.133 13.688 12.93 1 98.69 57 PHE B CA 1
ATOM 1480 C C . PHE B 1 57 ? 4.922 14.695 11.812 1 98.69 57 PHE B C 1
ATOM 1482 O O . PHE B 1 57 ? 5.809 14.906 10.984 1 98.69 57 PHE B O 1
ATOM 1489 N N . ILE B 1 58 ? 3.736 15.297 11.766 1 97.88 58 ILE B N 1
ATOM 1490 C CA . ILE B 1 58 ? 3.375 16.25 10.711 1 97.88 58 ILE B CA 1
ATOM 1491 C C . ILE B 1 58 ? 4.371 17.406 10.695 1 97.88 58 ILE B C 1
ATOM 1493 O O . ILE B 1 58 ? 4.781 17.859 9.625 1 97.88 58 ILE B O 1
ATOM 1497 N N . ARG B 1 59 ? 4.82 17.812 11.844 1 97.06 59 ARG B N 1
ATOM 1498 C CA . ARG B 1 59 ? 5.766 18.922 11.961 1 97.06 59 ARG B CA 1
ATOM 1499 C C . ARG B 1 59 ? 7.148 18.5 11.469 1 97.06 59 ARG B C 1
ATOM 1501 O O . ARG B 1 59 ? 7.973 19.359 11.125 1 97.06 59 ARG B O 1
ATOM 1508 N N . HIS B 1 60 ? 7.379 17.234 11.445 1 98.06 60 HIS B N 1
ATOM 1509 C CA . HIS B 1 60 ? 8.68 16.734 11.016 1 98.06 60 HIS B CA 1
ATOM 1510 C C . HIS B 1 60 ? 8.727 16.562 9.5 1 98.06 60 HIS B C 1
ATOM 1512 O O . HIS B 1 60 ? 9.805 16.547 8.906 1 98.06 60 HIS B O 1
ATOM 1518 N N . VAL B 1 61 ? 7.645 16.422 8.828 1 98.06 61 VAL B N 1
ATOM 1519 C CA . VAL B 1 61 ? 7.535 16.094 7.41 1 98.06 61 VAL B CA 1
ATOM 1520 C C . VAL B 1 61 ? 8.305 17.109 6.582 1 98.06 61 VAL B C 1
ATOM 1522 O O . VAL B 1 61 ? 9.078 16.75 5.688 1 98.06 61 VAL B O 1
ATOM 1525 N N . PRO B 1 62 ? 8.289 18.453 6.957 1 97.44 62 PRO B N 1
ATOM 1526 C CA . PRO B 1 62 ? 8.945 19.453 6.121 1 97.44 62 PRO B CA 1
ATOM 1527 C C . PRO B 1 62 ? 10.469 19.375 6.191 1 97.44 62 PRO B C 1
ATOM 1529 O O . PRO B 1 62 ? 11.164 20.031 5.418 1 97.44 62 PRO B O 1
ATOM 1532 N N . THR B 1 63 ? 11.023 18.531 7.055 1 98.06 63 THR B N 1
ATOM 1533 C CA . THR B 1 63 ? 12.461 18.312 7.074 1 98.06 63 THR B CA 1
ATOM 1534 C C . THR B 1 63 ? 12.922 17.625 5.793 1 98.06 63 THR B C 1
ATOM 1536 O O . THR B 1 63 ? 14.07 17.781 5.375 1 98.06 63 THR B O 1
ATOM 1539 N N . HIS B 1 64 ? 11.992 16.906 5.129 1 98.44 64 HIS B N 1
ATOM 1540 C CA . HIS B 1 64 ? 12.375 16.141 3.947 1 98.44 64 HIS B CA 1
ATOM 1541 C C . HIS B 1 64 ? 11.484 16.484 2.758 1 98.44 64 HIS B C 1
ATOM 1543 O O . HIS B 1 64 ? 11.898 16.359 1.605 1 98.44 64 HIS B O 1
ATOM 1549 N N . ILE B 1 65 ? 10.305 16.875 3.031 1 98.56 65 ILE B N 1
ATOM 1550 C CA . ILE B 1 65 ? 9.289 17.109 2.008 1 98.56 65 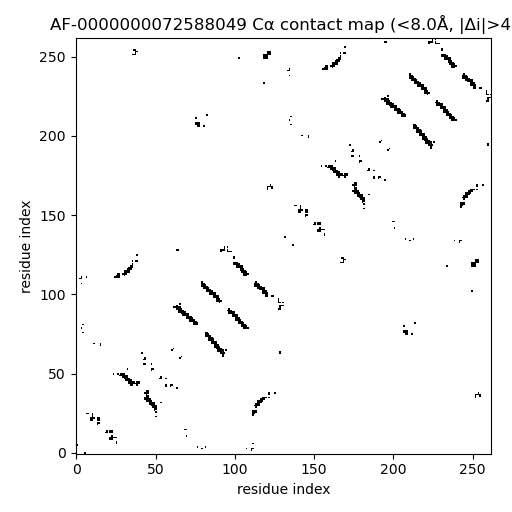ILE B CA 1
ATOM 1551 C C . ILE B 1 65 ? 8.781 18.547 2.102 1 98.56 65 ILE B C 1
ATOM 1553 O O . ILE B 1 65 ? 8.172 18.938 3.098 1 98.56 65 ILE B O 1
ATOM 1557 N N . ALA B 1 66 ? 8.969 19.312 1.081 1 98.38 66 ALA B N 1
ATOM 1558 C CA . ALA B 1 66 ? 8.617 20.734 1.056 1 98.38 66 ALA B CA 1
ATOM 1559 C C . ALA B 1 66 ? 7.137 20.938 0.757 1 98.38 66 ALA B C 1
ATOM 1561 O O . ALA B 1 66 ? 6.516 21.875 1.263 1 98.38 66 ALA B O 1
ATOM 1562 N N . GLU B 1 67 ? 6.648 20.109 -0.077 1 98 67 GLU B N 1
ATOM 1563 C CA . GLU B 1 67 ? 5.242 20.203 -0.465 1 98 67 GLU B CA 1
ATOM 1564 C C . GLU B 1 67 ? 4.676 18.828 -0.828 1 98 67 GLU B C 1
ATOM 1566 O O . GLU B 1 67 ? 5.383 17.984 -1.397 1 98 67 GLU B O 1
ATOM 1571 N N . MET B 1 68 ? 3.5 18.609 -0.533 1 98.19 68 MET B N 1
ATOM 1572 C CA . MET B 1 68 ? 2.764 17.406 -0.922 1 98.19 68 MET B CA 1
ATOM 1573 C C . MET B 1 68 ? 1.313 17.75 -1.254 1 98.19 68 MET B C 1
ATOM 1575 O O . MET B 1 68 ? 0.621 18.391 -0.458 1 98.19 68 MET B O 1
ATOM 1579 N N . ARG B 1 69 ? 0.902 17.359 -2.363 1 98.31 69 ARG B N 1
ATOM 1580 C CA . ARG B 1 69 ? -0.48 17.516 -2.799 1 98.31 69 ARG B CA 1
ATOM 1581 C C . ARG B 1 69 ? -1.127 16.172 -3.092 1 98.31 69 ARG B C 1
ATOM 1583 O O . ARG B 1 69 ? -0.72 15.469 -4.023 1 98.31 69 ARG B O 1
ATOM 1590 N N . LEU B 1 70 ? -2.113 15.867 -2.312 1 98.62 70 LEU B N 1
ATOM 1591 C CA . LEU B 1 70 ? -2.805 14.594 -2.48 1 98.62 70 LEU B CA 1
ATOM 1592 C C . LEU B 1 70 ? -3.871 14.695 -3.566 1 98.62 70 LEU B C 1
ATOM 1594 O O . LEU B 1 70 ? -4.562 15.711 -3.674 1 98.62 70 LEU B O 1
ATOM 1598 N N . ALA B 1 71 ? -4.035 13.648 -4.363 1 98.56 71 ALA B N 1
ATOM 1599 C CA . ALA B 1 71 ? -5.098 13.469 -5.348 1 98.56 71 ALA B CA 1
ATOM 1600 C C . ALA B 1 71 ? -5.781 12.117 -5.176 1 98.56 71 ALA B C 1
ATOM 1602 O O . ALA B 1 71 ? -5.441 11.148 -5.867 1 98.56 71 ALA B O 1
ATOM 1603 N N . PRO B 1 72 ? -6.738 12.031 -4.246 1 98.5 72 PRO B N 1
ATOM 1604 C CA . PRO B 1 72 ? -7.5 10.781 -4.125 1 98.5 72 PRO B CA 1
ATOM 1605 C C . PRO B 1 72 ? -8.281 10.445 -5.395 1 98.5 72 PRO B C 1
ATOM 1607 O O . PRO B 1 72 ? -8.922 11.32 -5.984 1 98.5 72 PRO B O 1
ATOM 1610 N N . ASP B 1 73 ? -8.203 9.242 -5.844 1 98 73 ASP B N 1
ATOM 1611 C CA . ASP B 1 73 ? -8.82 8.797 -7.09 1 98 73 ASP B CA 1
ATOM 1612 C C . ASP B 1 73 ? -10.047 7.93 -6.812 1 98 73 ASP B C 1
ATOM 1614 O O . ASP B 1 73 ? -11.062 8.031 -7.508 1 98 73 ASP B O 1
ATOM 1618 N N . GLU B 1 74 ? -9.906 7.055 -5.859 1 98.31 74 GLU B N 1
ATOM 1619 C CA . GLU B 1 74 ? -10.969 6.094 -5.559 1 98.31 74 GLU B CA 1
ATOM 1620 C C . GLU B 1 74 ? -11.148 5.922 -4.055 1 98.31 74 GLU B C 1
ATOM 1622 O O . GLU B 1 74 ? -10.164 5.855 -3.311 1 98.31 74 GLU B O 1
ATOM 1627 N N . PHE B 1 75 ? -12.414 5.91 -3.646 1 98.38 75 PHE B N 1
ATOM 1628 C CA . PHE B 1 75 ? -12.805 5.641 -2.268 1 98.38 75 PHE B CA 1
ATOM 1629 C C . PHE B 1 75 ? -13.57 4.324 -2.168 1 98.38 75 PHE B C 1
ATOM 1631 O O . PHE B 1 75 ? -14.617 4.16 -2.791 1 98.38 75 PHE B O 1
ATOM 1638 N N . ILE B 1 76 ? -12.984 3.396 -1.426 1 98.31 76 ILE B N 1
ATOM 1639 C CA . ILE B 1 76 ? -13.578 2.08 -1.217 1 98.31 76 ILE B CA 1
ATOM 1640 C C . ILE B 1 76 ? -14.062 1.955 0.226 1 98.31 76 ILE B C 1
ATOM 1642 O O . ILE B 1 76 ? -13.25 1.893 1.155 1 98.31 76 ILE B O 1
ATOM 1646 N N . GLU B 1 77 ? -15.359 1.954 0.382 1 98.19 77 GLU B N 1
ATOM 1647 C CA . GLU B 1 77 ? -15.953 1.921 1.718 1 98.19 77 GLU B CA 1
ATOM 1648 C C . GLU B 1 77 ? -16.656 0.593 1.978 1 98.19 77 GLU B C 1
ATOM 1650 O O . GLU B 1 77 ? -17.438 0.123 1.144 1 98.19 77 GLU B O 1
ATOM 1655 N N . SER B 1 78 ? -16.344 -0.096 3.068 1 97.19 78 SER B N 1
ATOM 1656 C CA . SER B 1 78 ? -17.031 -1.291 3.564 1 97.19 78 SER B CA 1
ATOM 1657 C C . SER B 1 78 ? -17.141 -1.271 5.086 1 97.19 78 SER B C 1
ATOM 1659 O O . SER B 1 78 ? -16.156 -1.53 5.789 1 97.19 78 SER B O 1
ATOM 1661 N N . GLY B 1 79 ? -18.312 -1.002 5.586 1 95.31 79 GLY B N 1
ATOM 1662 C CA . GLY B 1 79 ? -18.484 -0.857 7.023 1 95.31 79 GLY B CA 1
ATOM 1663 C C . GLY B 1 79 ? -17.641 0.267 7.613 1 95.31 79 GLY B C 1
ATOM 1664 O O . GLY B 1 79 ? -17.75 1.416 7.18 1 95.31 79 GLY B O 1
ATOM 1665 N N . GLU B 1 80 ? -16.797 -0.114 8.57 1 97.06 80 GLU B N 1
ATOM 1666 C CA . GLU B 1 80 ? -15.992 0.864 9.297 1 97.06 80 GLU B CA 1
ATOM 1667 C C . GLU B 1 80 ? -14.648 1.093 8.609 1 97.06 80 GLU B C 1
ATOM 1669 O O . GLU B 1 80 ? -13.773 1.771 9.148 1 97.06 80 GLU B O 1
ATOM 1674 N N . ARG B 1 81 ? -14.531 0.502 7.488 1 98.5 81 ARG B N 1
ATOM 1675 C CA . ARG B 1 81 ? -13.289 0.645 6.738 1 98.5 81 ARG B CA 1
ATOM 1676 C C . ARG B 1 81 ? -13.484 1.536 5.516 1 98.5 81 ARG B C 1
ATOM 1678 O O . ARG B 1 81 ? -14.484 1.421 4.812 1 98.5 81 ARG B O 1
ATOM 1685 N N . ILE B 1 82 ? -12.57 2.422 5.297 1 98.81 82 ILE B N 1
ATOM 1686 C CA . ILE B 1 82 ? -12.461 3.195 4.066 1 98.81 82 ILE B CA 1
ATOM 1687 C C . ILE B 1 82 ? -11.031 3.123 3.533 1 98.81 82 ILE B C 1
ATOM 1689 O O . ILE B 1 82 ? -10.086 3.453 4.246 1 98.81 82 ILE B O 1
ATOM 1693 N N . VAL B 1 83 ? -10.875 2.59 2.348 1 98.94 83 VAL B N 1
ATOM 1694 C CA . VAL B 1 83 ? -9.594 2.578 1.655 1 98.94 83 VAL B CA 1
ATOM 1695 C C . VAL B 1 83 ? -9.602 3.615 0.534 1 98.94 83 VAL B C 1
ATOM 1697 O O . VAL B 1 83 ? -10.555 3.684 -0.25 1 98.94 83 VAL B O 1
ATOM 1700 N N . VAL B 1 84 ? -8.609 4.457 0.523 1 98.94 84 VAL B N 1
ATOM 1701 C CA . VAL B 1 84 ? -8.492 5.496 -0.494 1 98.94 84 VAL B CA 1
ATOM 1702 C C . VAL B 1 84 ? -7.266 5.234 -1.361 1 98.94 84 VAL B C 1
ATOM 1704 O O . VAL B 1 84 ? -6.152 5.102 -0.849 1 98.94 84 VAL B O 1
ATOM 1707 N N . LEU B 1 85 ? -7.473 5.023 -2.615 1 98.94 85 LEU B N 1
ATOM 1708 C CA . LEU B 1 85 ? -6.414 4.934 -3.613 1 98.94 85 LEU B CA 1
ATOM 1709 C C . LEU B 1 85 ? -6.203 6.277 -4.305 1 98.94 85 LEU B C 1
ATOM 1711 O O . LEU B 1 85 ? -7.168 6.984 -4.605 1 98.94 85 LEU B O 1
ATOM 1715 N N . GLY B 1 86 ? -4.984 6.629 -4.527 1 98.81 86 GLY B N 1
ATOM 1716 C CA . GLY B 1 86 ? -4.715 7.875 -5.227 1 98.81 86 GLY B CA 1
ATOM 1717 C C . GLY B 1 86 ? -3.238 8.102 -5.484 1 98.81 86 GLY B C 1
ATOM 1718 O O . GLY B 1 86 ? -2.43 7.184 -5.363 1 98.81 86 GLY B O 1
ATOM 1719 N N . THR B 1 87 ? -2.986 9.281 -5.992 1 98.81 87 THR B N 1
ATOM 1720 C CA . THR B 1 87 ? -1.619 9.742 -6.207 1 98.81 87 THR B CA 1
ATOM 1721 C C . THR B 1 87 ? -1.348 11.016 -5.414 1 98.81 87 THR B C 1
ATOM 1723 O O . THR B 1 87 ? -2.273 11.633 -4.883 1 98.81 87 THR B O 1
ATOM 1726 N N . ARG B 1 88 ? -0.105 11.258 -5.195 1 98.75 88 ARG B N 1
ATOM 1727 C CA . ARG B 1 88 ? 0.327 12.508 -4.59 1 98.75 88 ARG B CA 1
ATOM 1728 C C . ARG B 1 88 ? 1.512 13.102 -5.344 1 98.75 88 ARG B C 1
ATOM 1730 O O . ARG B 1 88 ? 2.389 12.375 -5.809 1 98.75 88 ARG B O 1
ATOM 1737 N N . ARG B 1 89 ? 1.466 14.367 -5.602 1 98.69 89 ARG B N 1
ATOM 1738 C CA . ARG B 1 89 ? 2.637 15.109 -6.055 1 98.69 89 ARG B CA 1
ATOM 1739 C C . ARG B 1 89 ? 3.498 15.547 -4.875 1 98.69 89 ARG B C 1
ATOM 1741 O O . ARG B 1 89 ? 3.039 16.281 -4.004 1 98.69 89 ARG B O 1
ATOM 1748 N N . VAL B 1 90 ? 4.719 15.055 -4.852 1 98.75 90 VAL B N 1
ATOM 1749 C CA . VAL B 1 90 ? 5.637 15.328 -3.75 1 98.75 90 VAL B CA 1
ATOM 1750 C C . VAL B 1 90 ? 6.812 16.156 -4.254 1 98.75 90 VAL B C 1
ATOM 1752 O O . VAL B 1 90 ? 7.426 15.828 -5.27 1 98.75 90 VAL B O 1
ATOM 1755 N N . THR B 1 91 ? 7.039 17.234 -3.615 1 98.75 91 THR B N 1
ATOM 1756 C CA . THR B 1 91 ? 8.258 18.016 -3.812 1 98.75 91 THR B CA 1
ATOM 1757 C C . THR B 1 91 ? 9.164 17.906 -2.588 1 98.75 91 THR B C 1
ATOM 1759 O O . THR B 1 91 ? 8.789 18.344 -1.497 1 98.75 91 THR B O 1
ATOM 1762 N N . ALA B 1 92 ? 10.336 17.375 -2.787 1 98.75 92 ALA B N 1
ATOM 1763 C CA . ALA B 1 92 ? 11.305 17.219 -1.699 1 98.75 92 ALA B CA 1
ATOM 1764 C C . ALA B 1 92 ? 12 18.531 -1.394 1 98.75 92 ALA B C 1
ATOM 1766 O O . ALA B 1 92 ? 11.945 19.469 -2.193 1 98.75 92 ALA B O 1
ATOM 1767 N N . VAL B 1 93 ? 12.695 18.547 -0.191 1 98.31 93 VAL B N 1
ATOM 1768 C CA . VAL B 1 93 ? 13.391 19.766 0.228 1 98.31 93 VAL B CA 1
ATOM 1769 C C . VAL B 1 93 ? 14.562 20.031 -0.713 1 98.31 93 VAL B C 1
ATOM 1771 O O . VAL B 1 93 ? 14.961 21.188 -0.9 1 98.31 93 VAL B O 1
ATOM 1774 N N . ASN B 1 94 ? 15.031 19.031 -1.402 1 98.06 94 ASN B N 1
ATOM 1775 C CA . ASN B 1 94 ? 16.141 19.188 -2.346 1 98.06 94 ASN B CA 1
ATOM 1776 C C . ASN B 1 94 ? 15.656 19.734 -3.688 1 98.06 94 ASN B C 1
ATOM 1778 O O . ASN B 1 94 ? 16.438 19.891 -4.621 1 98.06 94 ASN B O 1
ATOM 1782 N N . GLY B 1 95 ? 14.414 19.891 -3.809 1 98.12 95 GLY B N 1
ATOM 1783 C CA . GLY B 1 95 ? 13.859 20.547 -4.98 1 98.12 95 GLY B CA 1
ATOM 1784 C C . GLY B 1 95 ? 13.281 19.578 -5.996 1 98.12 95 GLY B C 1
ATOM 1785 O O . GLY B 1 95 ? 12.547 19.984 -6.902 1 98.12 95 GLY B O 1
ATOM 1786 N N . ARG B 1 96 ? 13.539 18.328 -5.945 1 98.38 96 ARG B N 1
ATOM 1787 C CA . ARG B 1 96 ? 13.008 17.328 -6.867 1 98.38 96 ARG B CA 1
ATOM 1788 C C . ARG B 1 96 ? 11.539 17.047 -6.582 1 98.38 96 ARG B C 1
ATOM 1790 O O . ARG B 1 96 ? 11.094 17.125 -5.438 1 98.38 96 ARG B O 1
ATOM 1797 N N . SER B 1 97 ? 10.828 16.703 -7.641 1 98.62 97 SER B N 1
ATOM 1798 C CA . SER B 1 97 ? 9.406 16.375 -7.504 1 98.62 97 SER B CA 1
ATOM 1799 C C . SER B 1 97 ? 9.055 15.102 -8.266 1 98.62 97 SER B C 1
ATOM 1801 O O . SER B 1 97 ? 9.719 14.758 -9.25 1 98.62 97 SER B O 1
ATOM 1803 N N . ALA B 1 98 ? 8.039 14.406 -7.824 1 98.69 98 ALA B N 1
ATOM 1804 C CA . ALA B 1 98 ? 7.5 13.219 -8.484 1 98.69 98 ALA B CA 1
ATOM 1805 C C . ALA B 1 98 ? 6.047 12.992 -8.086 1 98.69 98 ALA B C 1
ATOM 1807 O O . ALA B 1 98 ? 5.582 13.508 -7.07 1 98.69 98 ALA B O 1
ATOM 1808 N N . THR B 1 99 ? 5.336 12.367 -8.922 1 98.81 99 THR B N 1
ATOM 1809 C CA . THR B 1 99 ? 4.012 11.859 -8.586 1 98.81 99 THR B CA 1
ATOM 1810 C C . THR B 1 99 ? 4.086 10.398 -8.141 1 98.81 99 THR B C 1
ATOM 1812 O O . THR B 1 99 ? 4.59 9.547 -8.875 1 98.81 99 THR B O 1
ATOM 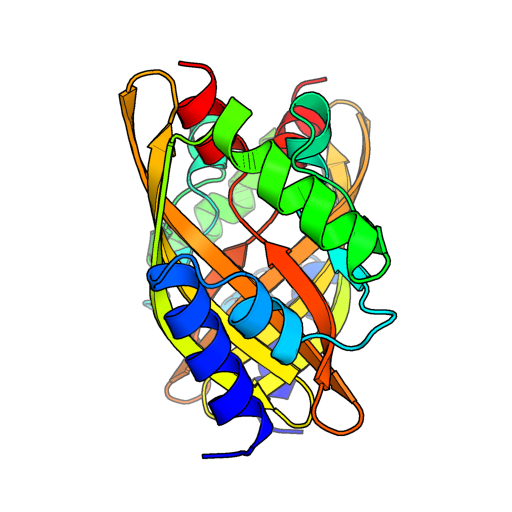1815 N N . LEU B 1 100 ? 3.633 10.094 -6.941 1 98.75 100 LEU B N 1
ATOM 1816 C CA . LEU B 1 100 ? 3.721 8.766 -6.336 1 98.75 100 LEU B CA 1
ATOM 1817 C C . LEU B 1 100 ? 2.338 8.25 -5.949 1 98.75 100 LEU B C 1
ATOM 1819 O O . LEU B 1 100 ? 1.475 9.031 -5.535 1 98.75 100 LEU B O 1
ATOM 1823 N N . LYS B 1 101 ? 2.154 6.98 -6.051 1 98.75 101 LYS B N 1
ATOM 1824 C CA . LYS B 1 101 ? 0.903 6.355 -5.625 1 98.75 101 LYS B CA 1
ATOM 1825 C C . LYS B 1 101 ? 0.839 6.234 -4.105 1 98.75 101 LYS B C 1
ATOM 1827 O O . LYS B 1 101 ? 1.874 6.152 -3.439 1 98.75 101 LYS B O 1
ATOM 1832 N N . PHE B 1 102 ? -0.372 6.203 -3.551 1 98.88 102 PHE B N 1
ATOM 1833 C CA . PHE B 1 102 ? -0.589 5.867 -2.148 1 98.88 102 PHE B CA 1
ATOM 1834 C C . PHE B 1 102 ? -1.852 5.031 -1.98 1 98.88 102 PHE B C 1
ATOM 1836 O O . PHE B 1 102 ? -2.746 5.07 -2.828 1 98.88 102 PHE B O 1
ATOM 1843 N N . VAL B 1 103 ? -1.903 4.23 -0.97 1 98.94 103 VAL B N 1
ATOM 1844 C CA . VAL B 1 103 ? -3.102 3.615 -0.407 1 98.94 103 VAL B CA 1
ATOM 1845 C C . VAL B 1 103 ? -3.26 4.031 1.054 1 98.94 103 VAL B C 1
ATOM 1847 O O . VAL B 1 103 ? -2.395 3.744 1.885 1 98.94 103 VAL B O 1
ATOM 1850 N N . HIS B 1 104 ? -4.32 4.715 1.376 1 98.94 104 HIS B N 1
ATOM 1851 C CA . HIS B 1 104 ? -4.672 5.043 2.752 1 98.94 104 HIS B CA 1
ATOM 1852 C C . HIS B 1 104 ? -5.777 4.133 3.273 1 98.94 104 HIS B C 1
ATOM 1854 O O . HIS B 1 104 ? -6.805 3.955 2.615 1 98.94 104 HIS B O 1
ATOM 1860 N N . VAL B 1 105 ? -5.535 3.52 4.43 1 98.94 105 VAL B N 1
ATOM 1861 C CA . VAL B 1 105 ? -6.508 2.631 5.055 1 98.94 105 VAL B CA 1
ATOM 1862 C C . VAL B 1 105 ? -6.992 3.238 6.371 1 98.94 105 VAL B C 1
ATOM 1864 O O . VAL B 1 105 ? -6.203 3.447 7.293 1 98.94 105 VAL B O 1
ATOM 1867 N N . TRP B 1 106 ? -8.289 3.535 6.422 1 98.94 106 TRP B N 1
ATOM 1868 C CA . TRP B 1 106 ? -8.945 4.102 7.602 1 98.94 106 TRP B CA 1
ATOM 1869 C C . TRP B 1 106 ? -9.828 3.062 8.281 1 98.94 106 TRP B C 1
ATOM 1871 O O . TRP B 1 106 ? -10.531 2.303 7.613 1 98.94 106 TRP B O 1
ATOM 1881 N N . ARG B 1 107 ? -9.812 3.031 9.609 1 98.88 107 ARG B N 1
ATOM 1882 C CA . ARG B 1 107 ? -10.805 2.316 10.406 1 98.88 107 ARG B CA 1
ATOM 1883 C C . ARG B 1 107 ? -11.492 3.252 11.398 1 98.88 107 ARG B C 1
ATOM 1885 O O . ARG B 1 107 ? -10.82 3.941 12.172 1 98.88 107 ARG B O 1
ATOM 1892 N N . PHE B 1 108 ? -12.805 3.242 11.383 1 98.75 108 PHE B N 1
ATOM 1893 C CA . PHE B 1 108 ? -13.57 4.18 12.195 1 98.75 108 PHE B CA 1
ATOM 1894 C C . PHE B 1 108 ? -14.25 3.465 13.352 1 98.75 108 PHE B C 1
ATOM 1896 O O . PHE B 1 108 ? -14.641 2.303 13.227 1 98.75 108 PHE B O 1
ATOM 1903 N N . GLU B 1 109 ? -14.297 4.074 14.414 1 98.12 109 GLU B N 1
ATOM 1904 C CA . GLU B 1 109 ? -15.164 3.779 15.547 1 98.12 109 GLU B CA 1
ATOM 1905 C C . GLU B 1 109 ? -15.82 5.051 16.078 1 98.12 109 GLU B C 1
ATOM 1907 O O . GLU B 1 109 ? -15.148 6.055 16.312 1 98.12 109 GLU B O 1
ATOM 1912 N N . ASN B 1 110 ? -17.156 4.996 16.156 1 95.62 110 ASN B N 1
ATOM 1913 C CA . ASN B 1 110 ? -17.922 6.109 16.703 1 95.62 110 ASN B CA 1
ATOM 1914 C C . ASN B 1 110 ? -17.641 7.406 15.953 1 95.62 110 ASN B C 1
ATOM 1916 O O . ASN B 1 110 ? -17.406 8.445 16.562 1 95.62 110 ASN B O 1
ATOM 1920 N N . GLY B 1 111 ? -17.484 7.316 14.711 1 96.56 111 GLY B N 1
ATOM 1921 C CA . GLY B 1 111 ? -17.438 8.484 13.844 1 96.56 111 GLY B CA 1
ATOM 1922 C C . GLY B 1 111 ? -16.062 9.086 13.719 1 96.56 111 GLY B C 1
ATOM 1923 O O . GLY B 1 111 ? -15.867 10.078 13.016 1 96.56 111 GLY B O 1
ATOM 1924 N N . ARG B 1 112 ? -15.055 8.508 14.352 1 98.44 112 ARG B N 1
ATOM 1925 C CA . ARG B 1 112 ? -13.672 8.953 14.234 1 98.44 112 ARG B CA 1
ATOM 1926 C C . ARG B 1 112 ? -12.75 7.801 13.852 1 98.44 112 ARG B C 1
ATOM 1928 O O . ARG B 1 112 ? -13.047 6.645 14.156 1 98.44 112 ARG B O 1
ATOM 1935 N N . ALA B 1 113 ? -11.695 8.164 13.195 1 98.88 113 ALA B N 1
ATOM 1936 C CA . ALA B 1 113 ? -10.727 7.141 12.812 1 98.88 113 ALA B CA 1
ATOM 1937 C C . ALA B 1 113 ? -9.906 6.684 14.016 1 98.88 113 ALA B C 1
ATOM 1939 O O . ALA B 1 113 ? -9.242 7.496 14.664 1 98.88 113 ALA B O 1
ATOM 1940 N N . VAL B 1 114 ? -9.93 5.426 14.242 1 98.94 114 VAL B N 1
ATOM 1941 C CA . VAL B 1 114 ? -9.133 4.867 15.328 1 98.94 114 VAL B CA 1
ATOM 1942 C C . VAL B 1 114 ? -7.797 4.359 14.781 1 98.94 114 VAL B C 1
ATOM 1944 O O . VAL B 1 114 ? -6.816 4.254 15.516 1 98.94 114 VAL B O 1
ATOM 1947 N N . THR B 1 115 ? -7.793 3.988 13.508 1 98.94 115 THR B N 1
ATOM 1948 C CA . THR B 1 115 ? -6.527 3.699 12.844 1 98.94 115 THR B CA 1
ATOM 1949 C C . THR B 1 115 ? -6.473 4.367 11.469 1 98.94 115 THR B C 1
ATOM 1951 O O . THR B 1 115 ? -7.496 4.496 10.797 1 98.94 115 THR B O 1
ATOM 1954 N N . PHE B 1 116 ? -5.309 4.828 11.109 1 98.94 116 PHE B N 1
ATOM 1955 C CA . PHE B 1 116 ? -4.91 5.281 9.789 1 98.94 116 PHE B CA 1
ATOM 1956 C C . PHE B 1 116 ? -3.566 4.68 9.391 1 98.94 116 PHE B C 1
ATOM 1958 O O . PHE B 1 116 ? -2.609 4.711 10.164 1 98.94 116 PHE B O 1
ATOM 1965 N N . GLU B 1 117 ? -3.537 4.078 8.18 1 98.94 117 GLU B N 1
ATOM 1966 C CA . GLU B 1 117 ? -2.283 3.568 7.637 1 98.94 117 GLU B CA 1
ATOM 1967 C C . GLU B 1 117 ? -2.029 4.105 6.234 1 98.94 117 GLU B C 1
ATOM 1969 O O . GLU B 1 117 ? -2.926 4.094 5.387 1 98.94 117 GLU B O 1
ATOM 1974 N N . ASP B 1 118 ? -0.869 4.672 6.07 1 98.94 118 ASP B N 1
ATOM 1975 C CA . ASP B 1 118 ? -0.376 5.047 4.75 1 98.94 118 ASP B CA 1
ATOM 1976 C C . ASP B 1 118 ? 0.533 3.963 4.176 1 98.94 118 ASP B C 1
ATOM 1978 O O . ASP B 1 118 ? 1.57 3.641 4.758 1 98.94 118 ASP B O 1
ATOM 1982 N N . HIS B 1 119 ? 0.174 3.32 3.074 1 98.94 119 HIS B N 1
ATOM 1983 C CA . HIS B 1 119 ? 0.983 2.35 2.346 1 98.94 119 HIS B CA 1
ATOM 1984 C C . HIS B 1 119 ? 1.455 2.916 1.011 1 98.94 119 HIS B C 1
ATOM 1986 O O . HIS B 1 119 ? 0.653 3.447 0.238 1 98.94 119 HIS B O 1
ATOM 1992 N N . PHE B 1 120 ? 2.764 2.797 0.744 1 98.88 120 PHE B N 1
ATOM 1993 C CA . PHE B 1 120 ? 3.289 3.309 -0.516 1 98.88 120 PHE B CA 1
ATOM 1994 C C . PHE B 1 120 ? 4.672 2.73 -0.8 1 98.88 120 PHE B C 1
ATOM 1996 O O . PHE B 1 120 ? 5.254 2.053 0.05 1 98.88 120 PHE B O 1
ATOM 2003 N N . ASP B 1 121 ? 5.133 2.916 -2.045 1 98.88 121 ASP B N 1
ATOM 2004 C CA . ASP B 1 121 ? 6.445 2.525 -2.545 1 98.88 121 ASP B CA 1
ATOM 2005 C C . ASP B 1 121 ? 7.547 3.373 -1.911 1 98.88 121 ASP B C 1
ATOM 2007 O O . ASP B 1 121 ? 7.918 4.418 -2.447 1 98.88 121 ASP B O 1
ATOM 2011 N N . THR B 1 122 ? 8.148 2.867 -0.816 1 98.88 122 THR B N 1
ATOM 2012 C CA . THR B 1 122 ? 9.078 3.652 -0.016 1 98.88 122 THR B CA 1
ATOM 2013 C C . THR B 1 122 ? 10.391 3.857 -0.764 1 98.88 122 THR B C 1
ATOM 2015 O O . THR B 1 122 ? 11.07 4.871 -0.578 1 98.88 122 THR B O 1
ATOM 2018 N N . ALA B 1 123 ? 10.758 2.904 -1.58 1 98.81 123 ALA B N 1
ATOM 2019 C CA . ALA B 1 123 ? 11.992 3.074 -2.342 1 98.81 123 ALA B CA 1
ATOM 2020 C C . ALA B 1 123 ? 11.914 4.301 -3.248 1 98.81 123 ALA B C 1
ATOM 2022 O O . ALA B 1 123 ? 12.875 5.062 -3.355 1 98.81 123 ALA B O 1
ATOM 2023 N N . GLU B 1 124 ? 10.75 4.488 -3.906 1 98.75 124 GLU B N 1
ATOM 2024 C CA . GLU B 1 124 ? 10.57 5.648 -4.77 1 98.75 124 GLU B CA 1
ATOM 2025 C C . GLU B 1 124 ? 10.586 6.945 -3.963 1 98.75 124 GLU B C 1
ATOM 2027 O O . GLU B 1 124 ? 11.164 7.945 -4.391 1 98.75 124 GLU B O 1
ATOM 2032 N N . MET B 1 125 ? 9.945 6.953 -2.805 1 98.81 125 MET B N 1
ATOM 2033 C CA . MET B 1 125 ? 9.938 8.125 -1.937 1 98.81 125 MET B CA 1
ATOM 2034 C C . MET B 1 125 ? 11.344 8.453 -1.452 1 98.81 125 MET B C 1
ATOM 2036 O O . MET B 1 125 ? 11.766 9.609 -1.482 1 98.81 125 MET B O 1
ATOM 2040 N N . ILE B 1 126 ? 12.055 7.438 -1.003 1 98.75 126 ILE B N 1
ATOM 2041 C CA . ILE B 1 126 ? 13.406 7.621 -0.493 1 98.75 126 ILE B CA 1
ATOM 2042 C C . ILE B 1 126 ? 14.312 8.141 -1.608 1 98.75 126 ILE B C 1
ATOM 2044 O O . ILE B 1 126 ? 15.102 9.07 -1.398 1 98.75 126 ILE B O 1
ATOM 2048 N N . ARG B 1 127 ? 14.148 7.523 -2.791 1 98.31 127 ARG B N 1
ATOM 2049 C CA . ARG B 1 127 ? 14.914 8.016 -3.932 1 98.31 127 ARG B CA 1
ATOM 2050 C C . ARG B 1 127 ? 14.648 9.492 -4.176 1 98.31 127 ARG B C 1
ATOM 2052 O O . ARG B 1 127 ? 15.578 10.258 -4.445 1 98.31 127 ARG B O 1
ATOM 2059 N N . LEU B 1 128 ? 13.406 9.891 -4.082 1 98.5 128 LEU B N 1
ATOM 2060 C CA . LEU B 1 128 ? 13 11.273 -4.316 1 98.5 128 LEU B CA 1
ATOM 2061 C C . LEU B 1 128 ? 13.641 12.203 -3.293 1 98.5 128 LEU B C 1
ATOM 2063 O O . LEU B 1 128 ? 14.141 13.273 -3.65 1 98.5 128 LEU B O 1
ATOM 2067 N N . ILE B 1 129 ? 13.75 11.797 -1.976 1 97.62 129 ILE B N 1
ATOM 2068 C CA . ILE B 1 129 ? 14.117 12.766 -0.945 1 97.62 129 ILE B CA 1
ATOM 2069 C C . ILE B 1 129 ? 15.625 12.719 -0.705 1 97.62 129 ILE B C 1
ATOM 2071 O O . ILE B 1 129 ? 16.188 13.594 -0.037 1 97.62 129 ILE B O 1
ATOM 2075 N N . THR B 1 130 ? 16.297 11.695 -1.254 1 96.19 130 THR B N 1
ATOM 2076 C CA . THR B 1 130 ? 17.734 11.562 -0.993 1 96.19 130 THR B CA 1
ATOM 2077 C C . THR B 1 130 ? 18.531 11.82 -2.262 1 96.19 130 THR B C 1
ATOM 2079 O O . THR B 1 130 ? 19.766 11.883 -2.219 1 96.19 130 THR B O 1
ATOM 2082 N N . ALA B 1 131 ? 17.969 11.93 -3.449 1 86.06 131 ALA B N 1
ATOM 2083 C CA . ALA B 1 131 ? 18.703 12.172 -4.688 1 86.06 131 ALA B CA 1
ATOM 2084 C C . ALA B 1 131 ? 19.406 13.523 -4.656 1 86.06 131 ALA B C 1
ATOM 2086 O O . ALA B 1 131 ? 18.922 14.469 -4.02 1 86.06 131 ALA B O 1
#

pLDDT: mean 98.06, std 1.8, range [85.69, 98.94]

Secondary structure (DSSP, 8-state):
--HHHHHHHHHHHHHHTT-HHHHHTTEEEEEEEEE-GGGGGGT--EEEEHHHHHHHHHHHGGGTEEEEEEEEEEEEEETTEEEEEEEEEEEETTS-EEEEEEEEEEEEETTEEEEEEEE--HHHHHHHHH-/--HHHHHHHHHHHHHHTT-HHHHHHTEEEEEEEEE-GGGGGGT--EEEEHHHHHHHHHHHGGGTEEEEEEEEEEEEEETTEEEEEEEEEEEETTS-EEEEEEEEEEEEETTEEEEEEEE--HHHHHHHHH-

Organism: Burkholderia pseudomallei (strain K96243) (NCBI:txid272560)

InterPro domains:
  IPR032710 NTF2-like domain superfamily [SSF54427] (1-128)
  IPR037401 SnoaL-like domain [PF12680] (8-114)

Solvent-accessible surface area (backbone atoms only — not comparable to full-atom values): 13386 Å² total; per-residue (Å²): 132,54,69,58,56,51,41,53,54,49,23,54,52,18,53,77,66,70,33,63,70,48,38,51,67,36,41,32,72,74,14,39,40,31,34,42,62,58,35,39,93,74,70,63,30,38,74,29,64,20,58,68,41,45,52,54,45,61,68,48,45,56,77,44,35,65,43,72,46,80,45,80,73,44,81,44,60,41,90,51,33,39,38,37,36,29,39,27,45,38,29,19,59,81,67,45,69,50,78,43,63,41,38,38,42,36,32,48,56,96,79,18,25,43,33,38,36,48,42,35,44,37,37,48,53,48,50,52,56,66,102,133,52,70,60,56,50,41,52,54,49,22,55,52,19,54,76,66,70,32,62,70,48,38,50,66,35,42,32,72,74,15,39,41,32,32,42,62,58,34,39,91,75,70,62,29,38,74,28,63,20,57,68,42,44,51,54,44,63,69,48,45,56,77,44,36,64,43,74,45,80,43,81,72,43,81,44,60,40,89,52,33,39,36,36,36,31,38,28,44,37,28,20,59,83,67,45,68,50,78,42,63,41,38,39,41,37,32,47,56,95,81,18,24,44,33,38,36,47,42,33,44,36,36,49,52,49,49,54,55,68,102

Sequence (262 aa):
MSNNMQTVRESYEAFHRRDLPGVLAALAPDVRWTHPDGMSPYGLGGTKHGHDEVIAFIRHVPTHIAEMRLAPDEFIESGERIVVLGTRRVTAVNGRSATLKFVHVWRFENGRAVTFEDHFDTAEMIRLITAMSNNMQTVRESYEAFHRRDLPGVLAALAPDVRWTHPDGMSPYGLGGTKHGHDEVIAFIRHVPTHIAEMRLAPDEFIESGERIVVLGTRRVTAVNGRSATLKFVHVWRFENGRAVTFEDHFDTAEMIRLITA

Radius of gyration: 18.44 Å; Cα contacts (8 Å, |Δi|>4): 566; chains: 2; bounding box: 44×48×41 Å